Protein AF-A0A956JPZ8-F1 (afdb_monomer)

Foldseek 3Di:
DDDDDDDDDDDDPDPPQDAADDPPDQDDAEEEEEDFELQSVLQVVLCLSVVGHYAYEYALADFHWLLLQTQNVCSPVQWHDFPRAIEGEDADPVVCSVCRRVSHHYYYNYDVVVVPVRHHHQEYEYPVQCLPPDLPAAQPPHVFYEYEAFNDFAPGRGQWYAAQDPDPRQLPTDRGTGHDDDPVWADDAPNDIPLQFFWAQAWAWKAAPDDQLDWDAFQDFGIHGVNHGTTRNHTAGWLTATDTGDTDGGGDGGTGGHRVSDPVSSRHRDPSSNSNSVSVVVVSVVSVVVVVVVVVVVVVVVVD

pLDDT: mean 88.82, std 16.42, range [33.53, 98.75]

Sequence (304 aa):
MTRPSSTAHASRPSDATAPPLAIGSTLPPVVLLRGAGDLGSGVAVALAQAGVPLVIVDLPRPTGLRLTASLSAAALSGEAKVAGVTATRCESEPELLAAMARGHVPLWTADEHALRARVQLRALVDARMRGLTDRRVSRDDAPVVIALGPGHCAGVHCHYVIETNRGPDLGRVIKRGPPERHTGLPGLVAGERARRLVRAPLGGRVRRRAQIGDRVAAGEVVAEVDGAPALAAIDGMVRGLKLDGIVVARGDKIGDIDPRCDRSLLAMPSDKSERIGQAVLNALRAAEAEANALEHESVENTCT

Radius of gyration: 21.63 Å; Cα contacts (8 Å, |Δi|>4): 686; chains: 1; bounding box: 53×79×68 Å

Structure (mmCIF, N/CA/C/O backbone):
data_AF-A0A956JPZ8-F1
#
_entry.id   AF-A0A956JPZ8-F1
#
loop_
_atom_site.group_PDB
_atom_site.id
_atom_site.type_symbol
_atom_site.label_atom_id
_atom_site.label_alt_id
_atom_site.label_comp_id
_atom_site.label_asym_id
_atom_site.label_entity_id
_atom_site.label_seq_id
_atom_site.pdbx_PDB_ins_code
_atom_site.Cartn_x
_atom_site.Cartn_y
_atom_site.Cartn_z
_atom_site.occupancy
_atom_site.B_iso_or_equiv
_atom_site.auth_seq_id
_atom_site.auth_comp_id
_atom_site.auth_asym_id
_atom_site.auth_atom_id
_atom_site.pdbx_PDB_model_num
ATOM 1 N N . MET A 1 1 ? -5.597 -61.319 5.011 1.00 45.50 1 MET A N 1
ATOM 2 C CA . MET A 1 1 ? -4.989 -60.776 3.777 1.00 45.50 1 MET A CA 1
ATOM 3 C C . MET A 1 1 ? -5.380 -59.311 3.659 1.00 45.50 1 MET A C 1
ATOM 5 O O . MET A 1 1 ? -6.439 -58.984 3.143 1.00 45.50 1 MET A O 1
ATOM 9 N N . THR A 1 2 ? -4.579 -58.448 4.271 1.00 37.69 2 THR A N 1
ATOM 10 C CA . THR A 1 2 ? -4.795 -57.005 4.420 1.00 37.69 2 THR A CA 1
ATOM 11 C C . THR A 1 2 ? -4.096 -56.264 3.277 1.00 37.69 2 THR A C 1
ATOM 13 O O . THR A 1 2 ? -2.899 -56.436 3.069 1.00 37.69 2 THR A O 1
ATOM 16 N N . ARG A 1 3 ? -4.839 -55.461 2.505 1.00 39.47 3 ARG A N 1
ATOM 17 C CA . ARG A 1 3 ? -4.270 -54.537 1.507 1.00 39.47 3 ARG A CA 1
ATOM 18 C C . ARG A 1 3 ? -3.809 -53.255 2.213 1.00 39.47 3 ARG A C 1
ATOM 20 O O . ARG A 1 3 ? -4.605 -52.717 2.981 1.00 39.47 3 ARG A O 1
ATOM 27 N N . PRO A 1 4 ? -2.600 -52.726 1.956 1.00 43.22 4 PRO A N 1
ATOM 28 C CA . PRO A 1 4 ? -2.215 -51.428 2.480 1.00 43.22 4 PRO A CA 1
ATOM 29 C C . PRO A 1 4 ? -2.724 -50.307 1.564 1.00 43.22 4 PRO A C 1
ATOM 31 O O . PRO A 1 4 ? -2.617 -50.363 0.338 1.00 43.22 4 PRO A O 1
ATOM 34 N N . SER A 1 5 ? -3.294 -49.286 2.195 1.00 39.78 5 SER A N 1
ATOM 35 C CA . SER A 1 5 ? -3.708 -48.014 1.614 1.00 39.78 5 SER A CA 1
ATOM 36 C C . SER A 1 5 ? -2.488 -47.152 1.283 1.00 39.78 5 SER A C 1
ATOM 38 O O . SER A 1 5 ? -1.756 -46.736 2.179 1.00 39.78 5 SER A O 1
ATOM 40 N N . SER A 1 6 ? -2.287 -46.868 -0.003 1.00 38.47 6 SER A N 1
ATOM 41 C CA . SER A 1 6 ? -1.312 -45.895 -0.498 1.00 38.47 6 SER A CA 1
ATOM 42 C C . SER A 1 6 ? -1.877 -44.481 -0.343 1.00 38.47 6 SER A C 1
ATOM 44 O O . SER A 1 6 ? -2.753 -44.061 -1.098 1.00 38.47 6 SER A O 1
ATOM 46 N N . THR A 1 7 ? -1.403 -43.748 0.662 1.00 39.09 7 THR A N 1
ATOM 47 C CA . THR A 1 7 ? -1.577 -42.296 0.765 1.00 39.09 7 THR A CA 1
ATOM 48 C C . THR A 1 7 ? -0.419 -41.618 0.043 1.00 39.09 7 THR A C 1
ATOM 50 O O . THR A 1 7 ? 0.695 -41.560 0.562 1.00 39.09 7 THR A O 1
ATOM 53 N N . ALA A 1 8 ? -0.684 -41.106 -1.160 1.00 35.59 8 ALA A N 1
ATOM 54 C CA . ALA A 1 8 ? 0.244 -40.262 -1.899 1.00 35.59 8 ALA A CA 1
ATOM 55 C C . ALA A 1 8 ? 0.450 -38.939 -1.143 1.00 35.59 8 ALA A C 1
ATOM 57 O O . ALA A 1 8 ? -0.449 -38.102 -1.052 1.00 35.59 8 ALA A O 1
ATOM 58 N N . HIS A 1 9 ? 1.638 -38.766 -0.569 1.00 33.53 9 HIS A N 1
ATOM 59 C CA . HIS A 1 9 ? 2.097 -37.495 -0.026 1.00 33.53 9 HIS A CA 1
ATOM 60 C C . HIS A 1 9 ? 2.433 -36.580 -1.208 1.00 33.53 9 HIS A C 1
ATOM 62 O O . HIS A 1 9 ? 3.447 -36.764 -1.876 1.00 33.53 9 HIS A O 1
ATOM 68 N N . ALA A 1 10 ? 1.550 -35.625 -1.501 1.00 34.91 10 ALA A N 1
ATOM 69 C CA . ALA A 1 10 ? 1.825 -34.568 -2.462 1.00 34.91 10 ALA A CA 1
ATOM 70 C C . ALA A 1 10 ? 2.947 -33.678 -1.904 1.00 34.91 10 ALA A C 1
ATOM 72 O O . ALA A 1 10 ? 2.755 -32.934 -0.939 1.00 34.91 10 ALA A O 1
ATOM 73 N N . SER A 1 11 ? 4.136 -33.800 -2.486 1.00 35.88 11 SER A N 1
ATOM 74 C CA . SER A 1 11 ? 5.303 -32.975 -2.198 1.00 35.88 11 SER A CA 1
ATOM 75 C C . SER A 1 11 ? 4.975 -31.510 -2.497 1.00 35.88 11 SER A C 1
ATOM 77 O O . SER A 1 11 ? 4.570 -31.166 -3.607 1.00 35.88 11 SER A O 1
ATOM 79 N N . ARG A 1 12 ? 5.136 -30.639 -1.496 1.00 35.00 12 ARG A N 1
ATOM 80 C CA . ARG A 1 12 ? 5.042 -29.183 -1.665 1.00 35.00 12 ARG A CA 1
ATOM 81 C C . ARG A 1 12 ? 6.135 -28.708 -2.636 1.00 35.00 12 ARG A C 1
ATOM 83 O O . ARG A 1 12 ? 7.252 -29.218 -2.541 1.00 35.00 12 ARG A O 1
ATOM 90 N N . PRO A 1 13 ? 5.866 -27.734 -3.523 1.00 34.38 13 PRO A N 1
ATOM 91 C CA . PRO A 1 13 ? 6.929 -27.113 -4.297 1.00 34.38 13 PRO A CA 1
ATOM 92 C C . PRO A 1 13 ? 7.870 -26.380 -3.332 1.00 34.38 13 PRO A C 1
ATOM 94 O O . PRO A 1 13 ? 7.424 -25.663 -2.436 1.00 34.38 13 PRO A O 1
ATOM 97 N N . SER A 1 14 ? 9.165 -26.639 -3.484 1.00 39.66 14 SER A N 1
ATOM 98 C CA . SER A 1 14 ? 10.253 -26.027 -2.725 1.00 39.66 14 SER A CA 1
ATOM 99 C C . SER A 1 14 ? 10.223 -24.504 -2.853 1.00 39.66 14 SER A C 1
ATOM 101 O O . SER A 1 14 ? 10.089 -24.000 -3.969 1.00 39.66 14 SER A O 1
ATOM 103 N N . ASP A 1 15 ? 10.405 -23.803 -1.729 1.00 36.53 15 ASP A N 1
ATOM 104 C CA . ASP A 1 15 ? 10.743 -22.376 -1.654 1.00 36.53 15 ASP A CA 1
ATOM 105 C C . ASP A 1 15 ? 11.971 -22.100 -2.537 1.00 36.53 15 ASP A C 1
ATOM 107 O O . ASP A 1 15 ? 13.117 -22.257 -2.119 1.00 36.53 15 ASP A O 1
ATOM 111 N N . ALA A 1 16 ? 11.741 -21.728 -3.793 1.00 36.06 16 ALA A N 1
ATOM 112 C CA . ALA A 1 16 ? 12.782 -21.239 -4.679 1.00 36.06 16 ALA A CA 1
ATOM 113 C C . ALA A 1 16 ? 12.992 -19.749 -4.381 1.00 36.06 16 ALA A C 1
ATOM 115 O O . ALA A 1 16 ? 12.567 -18.875 -5.133 1.00 36.06 16 ALA A O 1
ATOM 116 N N . THR A 1 17 ? 13.610 -19.450 -3.239 1.00 45.22 17 THR A N 1
ATOM 117 C CA . THR A 1 17 ? 14.169 -18.121 -2.980 1.00 45.22 17 THR A CA 1
ATOM 118 C C . THR A 1 17 ? 15.269 -17.851 -4.000 1.00 45.22 17 THR A C 1
ATOM 120 O O . THR A 1 17 ? 16.200 -18.649 -4.128 1.00 45.22 17 THR A O 1
ATOM 123 N N . ALA A 1 18 ? 15.149 -16.744 -4.736 1.00 45.47 18 ALA A N 1
ATOM 124 C CA . ALA A 1 18 ? 16.168 -16.294 -5.677 1.00 45.47 18 ALA A CA 1
ATOM 125 C C . ALA A 1 18 ? 17.549 -16.208 -4.992 1.00 45.47 18 ALA A C 1
ATOM 127 O O . ALA A 1 18 ? 17.620 -15.839 -3.814 1.00 45.47 18 ALA A O 1
ATOM 128 N N . PRO A 1 19 ? 18.643 -16.555 -5.694 1.00 44.41 19 PRO A N 1
ATOM 129 C CA . PRO A 1 19 ? 19.974 -16.530 -5.107 1.00 44.41 19 PRO A CA 1
ATOM 130 C C . PRO A 1 19 ? 20.361 -15.100 -4.689 1.00 44.41 19 PRO A C 1
ATOM 132 O O . PRO A 1 19 ? 20.018 -14.143 -5.391 1.00 44.41 19 PRO A O 1
ATOM 135 N N . PRO A 1 20 ? 21.076 -14.934 -3.563 1.00 50.22 20 PRO A N 1
ATOM 136 C CA . PRO A 1 20 ? 21.526 -13.627 -3.108 1.00 50.22 20 PRO A CA 1
ATOM 137 C C . PRO A 1 20 ? 22.503 -13.003 -4.113 1.00 50.22 20 PRO A C 1
ATOM 139 O O . PRO A 1 20 ? 23.355 -13.685 -4.684 1.00 50.22 20 PRO A O 1
ATOM 142 N N . LEU A 1 21 ? 22.370 -11.691 -4.324 1.00 51.03 21 LEU A N 1
ATOM 143 C CA . LEU A 1 21 ? 23.255 -10.906 -5.187 1.00 51.03 21 LEU A CA 1
ATOM 144 C C . LEU A 1 21 ? 24.705 -10.956 -4.679 1.00 51.03 21 LEU A C 1
ATOM 146 O O . LEU A 1 21 ? 24.966 -10.726 -3.498 1.00 51.03 21 LEU A O 1
ATOM 150 N N . ALA A 1 22 ? 25.647 -11.252 -5.580 1.00 42.66 22 ALA A N 1
ATOM 151 C CA . ALA A 1 22 ? 27.074 -11.284 -5.274 1.00 42.66 22 ALA A CA 1
ATOM 152 C C . ALA A 1 22 ? 27.620 -9.867 -5.012 1.00 42.66 22 ALA A C 1
ATOM 154 O O . ALA A 1 22 ? 27.263 -8.902 -5.688 1.00 42.66 22 ALA A O 1
ATOM 155 N N . ILE A 1 23 ? 28.513 -9.739 -4.030 1.00 40.53 23 ILE A N 1
ATOM 156 C CA . ILE A 1 23 ? 29.124 -8.462 -3.643 1.00 40.53 23 ILE A CA 1
ATOM 157 C C . ILE A 1 23 ? 30.019 -7.973 -4.797 1.00 40.53 23 ILE A C 1
ATOM 159 O O . ILE A 1 23 ? 30.999 -8.632 -5.133 1.00 40.53 23 ILE A O 1
ATOM 163 N N . GLY A 1 24 ? 29.678 -6.828 -5.400 1.00 46.88 24 GLY A N 1
ATOM 164 C CA . GLY A 1 24 ? 30.440 -6.196 -6.489 1.00 46.88 24 GLY A CA 1
ATOM 165 C C . GLY A 1 24 ? 29.755 -6.165 -7.863 1.00 46.88 24 GLY A C 1
ATOM 166 O O . GLY A 1 24 ? 30.304 -5.565 -8.784 1.00 46.88 24 GLY A O 1
ATOM 167 N N . SER A 1 25 ? 28.566 -6.757 -8.028 1.00 53.00 25 SER A N 1
ATOM 168 C CA . SER A 1 25 ? 27.772 -6.610 -9.258 1.00 53.00 25 SER A CA 1
ATOM 169 C C . SER A 1 25 ? 26.924 -5.337 -9.237 1.00 53.00 25 SER A C 1
ATOM 171 O O . SER A 1 25 ? 26.325 -5.009 -8.210 1.00 53.00 25 SER A O 1
ATOM 173 N N . THR A 1 26 ? 26.801 -4.660 -10.381 1.00 62.81 26 THR A N 1
ATOM 174 C CA . THR A 1 26 ? 25.750 -3.659 -10.600 1.00 62.81 26 THR A CA 1
ATOM 175 C C . THR A 1 26 ? 24.382 -4.285 -10.325 1.00 62.81 26 THR A C 1
ATOM 177 O O . THR A 1 26 ? 24.117 -5.421 -10.723 1.00 62.81 26 THR A O 1
ATOM 180 N N . LEU A 1 27 ? 23.519 -3.569 -9.600 1.00 70.38 27 LEU A N 1
ATOM 181 C CA . LEU A 1 27 ? 22.163 -4.039 -9.321 1.00 70.38 27 LEU A CA 1
ATOM 182 C C . LEU A 1 27 ? 21.438 -4.356 -10.638 1.00 70.38 27 LEU A C 1
ATOM 184 O O . LEU A 1 27 ? 21.508 -3.548 -11.570 1.00 70.38 27 LEU A O 1
ATOM 188 N N . PRO A 1 28 ? 20.721 -5.492 -10.733 1.00 81.88 28 PRO A N 1
ATOM 189 C CA . PRO A 1 28 ? 19.904 -5.768 -11.901 1.00 81.88 28 PRO A CA 1
ATOM 190 C C . PRO A 1 28 ? 18.837 -4.674 -12.031 1.00 81.88 28 PRO A C 1
ATOM 192 O O . PRO A 1 28 ? 18.423 -4.114 -11.011 1.00 81.88 28 PRO A O 1
ATOM 195 N N . PRO A 1 29 ? 18.343 -4.382 -13.246 1.00 91.56 29 PRO A N 1
ATOM 196 C CA . PRO A 1 29 ? 17.255 -3.432 -13.420 1.00 91.56 29 PRO A CA 1
ATOM 197 C C . PRO A 1 29 ? 16.065 -3.774 -12.514 1.00 91.56 29 PRO A C 1
ATOM 199 O O . PRO A 1 29 ? 15.519 -4.879 -12.576 1.00 91.56 29 PRO A O 1
ATOM 202 N N . VAL A 1 30 ? 15.664 -2.825 -11.669 1.00 95.88 30 VAL A N 1
ATOM 203 C CA . VAL A 1 30 ? 14.650 -3.037 -10.628 1.00 95.88 30 VAL A CA 1
ATOM 204 C C . VAL A 1 30 ? 13.299 -2.455 -11.017 1.00 95.88 30 VAL A C 1
ATOM 206 O O . VAL A 1 30 ? 13.195 -1.500 -11.797 1.00 95.88 30 VAL A O 1
ATOM 209 N N . VAL A 1 31 ? 12.242 -3.017 -10.436 1.00 98.25 31 VAL A N 1
ATOM 210 C CA . VAL A 1 31 ? 10.930 -2.376 -10.379 1.00 98.25 31 VAL A CA 1
ATOM 211 C C . VAL A 1 31 ? 10.905 -1.420 -9.189 1.00 98.25 31 VAL A C 1
ATOM 213 O O . VAL A 1 31 ? 11.046 -1.846 -8.043 1.00 98.25 31 VAL A O 1
ATOM 216 N N . LEU A 1 32 ? 10.692 -0.132 -9.451 1.00 98.19 32 LEU A N 1
ATOM 217 C CA . LEU A 1 32 ? 10.453 0.858 -8.405 1.00 98.19 32 LEU A CA 1
ATOM 218 C C . LEU A 1 32 ? 8.966 0.889 -8.056 1.00 98.19 32 LEU A C 1
ATOM 220 O O . LEU A 1 32 ? 8.141 1.305 -8.869 1.00 98.19 32 LEU A O 1
ATOM 224 N N . LEU A 1 33 ? 8.613 0.480 -6.842 1.00 98.62 33 LEU A N 1
ATOM 225 C CA . LEU A 1 33 ? 7.242 0.522 -6.344 1.00 98.62 33 LEU A CA 1
ATOM 226 C C . LEU A 1 33 ? 7.054 1.726 -5.416 1.00 98.62 33 LEU A C 1
ATOM 228 O O . LEU A 1 33 ? 7.604 1.764 -4.321 1.00 98.62 33 LEU A O 1
ATOM 232 N N . ARG A 1 34 ? 6.227 2.695 -5.809 1.00 97.88 34 ARG A N 1
ATOM 233 C CA . ARG A 1 34 ? 5.845 3.815 -4.940 1.00 97.88 34 ARG A CA 1
ATOM 234 C C . ARG A 1 34 ? 4.640 3.441 -4.076 1.00 97.88 34 ARG A C 1
ATOM 236 O O . ARG A 1 34 ? 3.556 3.181 -4.596 1.00 97.88 34 ARG A O 1
ATOM 243 N N . GLY A 1 35 ? 4.809 3.532 -2.761 1.00 96.88 35 GLY A N 1
ATOM 244 C CA . GLY A 1 35 ? 3.796 3.268 -1.743 1.00 96.88 35 GLY A CA 1
ATOM 245 C C . GLY A 1 35 ? 3.730 1.794 -1.347 1.00 96.88 35 GLY A C 1
ATOM 246 O O . GLY A 1 35 ? 3.422 0.934 -2.167 1.00 96.88 35 GLY A O 1
ATOM 247 N N . ALA A 1 36 ? 3.934 1.512 -0.060 1.00 96.62 36 ALA A N 1
ATOM 248 C CA . ALA A 1 36 ? 3.951 0.162 0.504 1.00 96.62 36 ALA A CA 1
ATOM 249 C C . ALA A 1 36 ? 2.674 -0.167 1.298 1.00 96.62 36 ALA A C 1
ATOM 251 O O . ALA A 1 36 ? 2.654 -1.120 2.079 1.00 96.62 36 ALA A O 1
ATOM 252 N N . GLY A 1 37 ? 1.600 0.615 1.114 1.00 95.50 37 GLY A N 1
ATOM 253 C CA . GLY A 1 37 ? 0.302 0.419 1.772 1.00 95.50 37 GLY A CA 1
ATOM 254 C C . GLY A 1 37 ? -0.359 -0.920 1.408 1.00 95.50 37 GLY A C 1
ATOM 255 O O . GLY A 1 37 ? 0.257 -1.776 0.788 1.00 95.50 37 GLY A O 1
ATOM 256 N N . ASP A 1 38 ? -1.641 -1.110 1.732 1.00 94.00 38 ASP A N 1
ATOM 257 C CA . ASP A 1 38 ? -2.344 -2.396 1.510 1.00 94.00 38 ASP A CA 1
ATOM 258 C C . ASP A 1 38 ? -2.232 -2.908 0.054 1.00 94.00 38 ASP A C 1
ATOM 260 O O . ASP A 1 38 ? -1.870 -4.058 -0.184 1.00 94.00 38 ASP A O 1
ATOM 264 N N . LEU A 1 39 ? -2.466 -2.038 -0.940 1.00 96.38 39 LEU A N 1
ATOM 265 C CA . LEU A 1 39 ? -2.359 -2.419 -2.356 1.00 96.38 39 LEU A CA 1
ATOM 266 C C . LEU A 1 39 ? -0.911 -2.579 -2.817 1.00 96.38 39 LEU A C 1
ATOM 268 O O . LEU A 1 39 ? -0.598 -3.552 -3.496 1.00 96.38 39 LEU A O 1
ATOM 272 N N . GLY A 1 40 ? -0.030 -1.656 -2.422 1.00 97.69 40 GLY A N 1
ATOM 273 C CA . GLY A 1 40 ? 1.394 -1.735 -2.743 1.00 97.69 40 GLY A CA 1
ATOM 274 C C . GLY A 1 40 ? 2.039 -3.001 -2.185 1.00 97.69 40 GLY A C 1
ATOM 275 O O . GLY A 1 40 ? 2.782 -3.671 -2.884 1.00 97.69 40 GLY A O 1
ATOM 276 N N . SER A 1 41 ? 1.670 -3.412 -0.974 1.00 97.94 41 SER A N 1
ATOM 277 C CA . SER A 1 41 ? 2.125 -4.678 -0.393 1.00 97.94 41 SER A CA 1
ATOM 278 C C . SER A 1 41 ? 1.653 -5.884 -1.195 1.00 97.94 41 SER A C 1
ATOM 280 O O . SER A 1 41 ? 2.438 -6.796 -1.411 1.00 97.94 41 SER A O 1
ATOM 282 N N . GLY A 1 42 ? 0.414 -5.877 -1.699 1.00 97.69 42 GLY A N 1
ATOM 283 C CA . GLY A 1 42 ? -0.056 -6.917 -2.621 1.00 97.69 42 GLY A CA 1
ATOM 284 C C . GLY A 1 42 ? 0.788 -7.002 -3.897 1.00 97.69 42 GLY A C 1
ATOM 285 O O . GLY A 1 42 ? 1.145 -8.097 -4.326 1.00 97.69 42 GLY A O 1
ATOM 286 N N . VAL A 1 43 ? 1.175 -5.852 -4.460 1.00 98.62 43 VAL A N 1
ATOM 287 C CA . VAL A 1 43 ? 2.105 -5.783 -5.600 1.00 98.62 43 VAL A CA 1
ATOM 288 C C . VAL A 1 43 ? 3.482 -6.322 -5.228 1.00 98.62 43 VAL A C 1
ATOM 290 O O . VAL A 1 43 ? 3.984 -7.210 -5.906 1.00 98.62 43 VAL A O 1
ATOM 293 N N . ALA A 1 44 ? 4.078 -5.830 -4.142 1.00 98.44 44 ALA A N 1
ATOM 294 C CA . ALA A 1 44 ? 5.391 -6.266 -3.684 1.00 98.44 44 ALA A CA 1
ATOM 295 C C . ALA A 1 44 ? 5.443 -7.779 -3.445 1.00 98.44 44 ALA A C 1
ATOM 297 O O . ALA A 1 44 ? 6.404 -8.421 -3.855 1.00 98.44 44 ALA A O 1
ATOM 298 N N . VAL A 1 45 ? 4.394 -8.351 -2.842 1.00 98.12 45 VAL A N 1
ATOM 299 C CA . VAL A 1 45 ? 4.279 -9.796 -2.615 1.00 98.12 45 VAL A CA 1
ATOM 300 C C . VAL A 1 45 ? 4.289 -10.561 -3.936 1.00 98.12 45 VAL A C 1
ATOM 302 O O . VAL A 1 45 ? 5.110 -11.460 -4.101 1.00 98.12 45 VAL A O 1
ATOM 305 N N . ALA A 1 46 ? 3.436 -10.180 -4.891 1.00 98.31 46 ALA A N 1
ATOM 306 C CA . ALA A 1 46 ? 3.360 -10.852 -6.187 1.00 98.31 46 ALA A CA 1
ATOM 307 C C . ALA A 1 46 ? 4.684 -10.770 -6.970 1.00 98.31 46 ALA A C 1
ATOM 309 O O . ALA A 1 46 ? 5.113 -11.754 -7.568 1.00 98.31 46 ALA A O 1
ATOM 310 N N . LEU A 1 47 ? 5.350 -9.610 -6.948 1.00 98.31 47 LEU A N 1
ATOM 311 C CA . LEU A 1 47 ? 6.632 -9.412 -7.628 1.00 98.31 47 LEU A CA 1
ATOM 312 C C . LEU A 1 47 ? 7.768 -10.198 -6.962 1.00 98.31 47 LEU A C 1
ATOM 314 O O . LEU A 1 47 ? 8.505 -10.897 -7.654 1.00 98.31 47 LEU A O 1
ATOM 318 N N . ALA A 1 48 ? 7.879 -10.138 -5.632 1.00 97.62 48 ALA A N 1
ATOM 319 C CA . ALA A 1 48 ? 8.912 -10.853 -4.887 1.00 97.62 48 ALA A CA 1
ATOM 320 C C . ALA A 1 48 ? 8.780 -12.375 -5.043 1.00 97.62 48 ALA A C 1
ATOM 322 O O . ALA A 1 48 ? 9.771 -13.054 -5.295 1.00 97.62 48 ALA A O 1
ATOM 323 N N . GLN A 1 49 ? 7.557 -12.914 -4.966 1.00 96.44 49 GLN A N 1
ATOM 324 C CA . GLN A 1 49 ? 7.295 -14.344 -5.180 1.00 96.44 49 GLN A CA 1
ATOM 325 C C . GLN A 1 49 ? 7.605 -14.794 -6.614 1.00 96.44 49 GLN A C 1
ATOM 327 O O . GLN A 1 49 ? 7.960 -15.947 -6.835 1.00 96.44 49 GLN A O 1
ATOM 332 N N . ALA A 1 50 ? 7.500 -13.888 -7.587 1.00 96.88 50 ALA A N 1
ATOM 333 C CA . ALA A 1 50 ? 7.903 -14.137 -8.966 1.00 96.88 50 ALA A CA 1
ATOM 334 C C . ALA A 1 50 ? 9.409 -13.918 -9.217 1.00 96.88 50 ALA A C 1
ATOM 336 O O . ALA A 1 50 ? 9.840 -14.005 -10.365 1.00 96.88 50 ALA A O 1
ATOM 337 N N . GLY A 1 51 ? 10.199 -13.612 -8.180 1.00 95.50 51 GLY A N 1
ATOM 338 C CA . GLY A 1 51 ? 11.638 -13.363 -8.294 1.00 95.50 51 GLY A CA 1
ATOM 339 C C . GLY A 1 51 ? 11.993 -12.057 -9.009 1.00 95.50 51 GLY A C 1
ATOM 340 O O . GLY A 1 51 ? 13.115 -11.911 -9.487 1.00 95.50 51 GLY A O 1
ATOM 341 N N . VAL A 1 52 ? 11.056 -11.108 -9.115 1.00 95.94 52 VAL A N 1
ATOM 342 C CA . VAL A 1 52 ? 11.292 -9.819 -9.775 1.00 95.94 52 VAL A CA 1
ATOM 343 C C . VAL A 1 52 ? 12.058 -8.895 -8.820 1.00 95.94 52 VAL A C 1
ATOM 345 O O . VAL A 1 52 ? 11.530 -8.581 -7.750 1.00 95.94 52 VAL A O 1
ATOM 348 N N . PRO A 1 53 ? 13.262 -8.405 -9.184 1.00 95.12 53 PRO A N 1
ATOM 349 C CA . PRO A 1 53 ? 13.992 -7.447 -8.360 1.00 95.12 53 PRO A CA 1
ATOM 350 C C . PRO A 1 53 ? 13.179 -6.165 -8.180 1.00 95.12 53 PRO A C 1
ATOM 352 O O . PRO A 1 53 ? 12.807 -5.518 -9.163 1.00 95.12 53 PRO A O 1
ATOM 355 N N . LEU A 1 54 ? 12.899 -5.786 -6.933 1.00 96.38 54 LEU A N 1
ATOM 356 C CA . LEU A 1 54 ? 12.133 -4.581 -6.635 1.00 96.38 54 LEU A CA 1
ATOM 357 C C . LEU A 1 54 ? 12.716 -3.781 -5.473 1.00 96.38 54 LEU A C 1
ATOM 359 O O . LEU A 1 54 ? 13.319 -4.336 -4.557 1.00 96.38 54 LEU A O 1
ATOM 363 N N . VAL A 1 55 ? 12.465 -2.475 -5.510 1.00 97.94 55 VAL A N 1
ATOM 364 C CA . VAL A 1 55 ? 12.712 -1.536 -4.414 1.00 97.94 55 VAL A CA 1
ATOM 365 C C . VAL A 1 55 ? 11.427 -0.758 -4.174 1.00 97.94 55 VAL A C 1
ATOM 367 O O . VAL A 1 55 ? 10.803 -0.263 -5.116 1.00 97.94 55 VAL A O 1
ATOM 370 N N . ILE A 1 56 ? 11.013 -0.656 -2.916 1.00 98.50 56 ILE A N 1
ATOM 371 C CA . ILE A 1 56 ? 9.832 0.107 -2.521 1.00 98.50 56 ILE A CA 1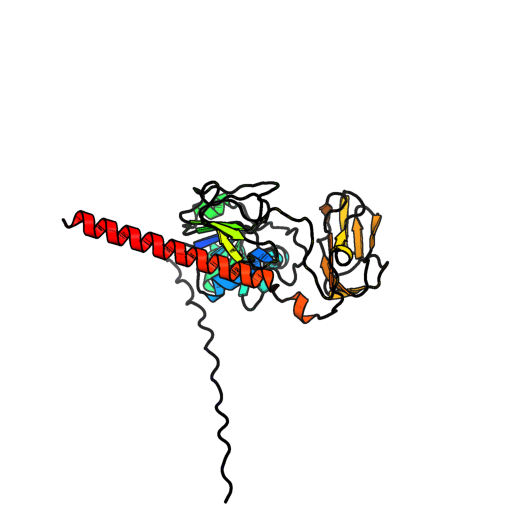
ATOM 372 C C . ILE A 1 56 ? 10.272 1.488 -2.051 1.00 98.50 56 ILE A C 1
ATOM 374 O O . ILE A 1 56 ? 11.239 1.597 -1.312 1.00 98.50 56 ILE A O 1
ATOM 378 N N . VAL A 1 57 ? 9.540 2.531 -2.423 1.00 97.88 57 VAL A N 1
ATOM 379 C CA . VAL A 1 57 ? 9.668 3.874 -1.847 1.00 97.88 57 VAL A CA 1
ATOM 380 C C . VAL A 1 57 ? 8.402 4.191 -1.076 1.00 97.88 57 VAL A C 1
ATOM 382 O O . VAL A 1 57 ? 7.300 4.099 -1.625 1.00 97.88 57 VAL A O 1
ATOM 385 N N . ASP A 1 58 ? 8.535 4.586 0.185 1.00 97.19 58 ASP A N 1
ATOM 386 C CA . ASP A 1 58 ? 7.399 5.004 1.004 1.00 97.19 58 ASP A CA 1
ATOM 387 C C . ASP A 1 58 ? 7.778 6.121 1.983 1.00 97.19 58 ASP A C 1
ATOM 389 O O . ASP A 1 58 ? 8.937 6.499 2.126 1.00 97.19 58 ASP A O 1
ATOM 393 N N . LEU A 1 59 ? 6.775 6.676 2.657 1.00 95.06 59 LEU A N 1
ATOM 394 C CA . LEU A 1 59 ? 6.967 7.693 3.679 1.00 95.06 59 LEU A CA 1
ATOM 395 C C . LEU A 1 59 ? 7.671 7.097 4.911 1.00 95.06 59 LEU A C 1
ATOM 397 O O . LEU A 1 59 ? 7.273 6.021 5.365 1.00 95.06 59 LEU A O 1
ATOM 401 N N . PRO A 1 60 ? 8.592 7.840 5.558 1.00 94.69 60 PRO A N 1
ATOM 402 C CA . PRO A 1 60 ? 9.186 7.421 6.832 1.00 94.69 60 PRO A CA 1
ATOM 403 C C . PRO A 1 60 ? 8.126 7.247 7.929 1.00 94.69 60 PRO A C 1
ATOM 405 O O . PRO A 1 60 ? 8.265 6.426 8.831 1.00 94.69 60 PRO A O 1
ATOM 408 N N . ARG A 1 61 ? 7.017 7.995 7.826 1.00 94.94 61 ARG A N 1
ATOM 409 C CA . ARG A 1 61 ? 5.822 7.821 8.654 1.00 94.94 61 ARG A CA 1
ATOM 410 C C . ARG A 1 61 ? 4.607 7.507 7.770 1.00 94.94 61 ARG A C 1
ATOM 412 O O . ARG A 1 61 ? 3.977 8.432 7.251 1.00 94.94 61 ARG A O 1
ATOM 419 N N . PRO A 1 62 ? 4.255 6.223 7.602 1.00 93.69 62 PRO A N 1
ATOM 420 C CA . PRO A 1 62 ? 3.127 5.803 6.781 1.00 93.69 62 PRO A CA 1
ATOM 421 C C . PRO A 1 62 ? 1.790 6.377 7.254 1.00 93.69 62 PRO A C 1
ATOM 423 O O . PRO A 1 62 ? 1.542 6.549 8.445 1.00 93.69 62 PRO A O 1
ATOM 426 N N . THR A 1 63 ? 0.874 6.605 6.314 1.00 92.75 63 THR A N 1
ATOM 427 C CA . THR A 1 63 ? -0.461 7.175 6.595 1.00 92.75 63 THR A CA 1
ATOM 428 C C . THR A 1 63 ? -1.605 6.166 6.432 1.00 92.75 63 THR A C 1
ATOM 430 O O . THR A 1 63 ? -2.779 6.513 6.640 1.00 92.75 63 THR A O 1
ATOM 433 N N . GLY A 1 64 ? -1.263 4.932 6.041 1.00 90.75 64 GLY A N 1
ATOM 434 C CA . GLY A 1 64 ? -2.184 3.823 5.814 1.00 90.75 64 GLY A CA 1
ATOM 435 C C . GLY A 1 64 ? -2.823 3.292 7.099 1.00 90.75 64 GLY A C 1
ATOM 436 O O . GLY A 1 64 ? -2.343 3.521 8.205 1.00 90.75 64 GLY A O 1
ATOM 437 N N . LEU A 1 65 ? -3.937 2.576 6.939 1.00 92.00 65 LEU A N 1
ATOM 438 C CA . LEU A 1 65 ? -4.733 2.063 8.060 1.00 92.00 65 LEU A CA 1
ATOM 439 C C . LEU A 1 65 ? -4.306 0.667 8.507 1.00 92.00 65 LEU A C 1
ATOM 441 O O . LEU A 1 65 ? -4.189 0.406 9.699 1.00 92.00 65 LEU A O 1
ATOM 445 N N . ARG A 1 66 ? -4.114 -0.244 7.548 1.00 93.50 66 ARG A N 1
ATOM 446 C CA . ARG A 1 66 ? -3.855 -1.669 7.794 1.00 93.50 66 ARG A CA 1
ATOM 447 C C . ARG A 1 66 ? -2.356 -1.954 7.852 1.00 93.50 66 ARG A C 1
ATOM 449 O O . ARG A 1 66 ? -1.847 -2.720 7.044 1.00 93.50 66 ARG A O 1
ATOM 456 N N . LEU A 1 67 ? -1.648 -1.315 8.783 1.00 92.56 67 LEU A N 1
ATOM 457 C CA . LEU A 1 67 ? -0.190 -1.468 8.896 1.00 92.56 67 LEU A CA 1
ATOM 458 C C . LEU A 1 67 ? 0.236 -2.910 9.198 1.00 92.56 67 LEU A C 1
ATOM 460 O O . LEU A 1 67 ? 1.272 -3.344 8.725 1.00 9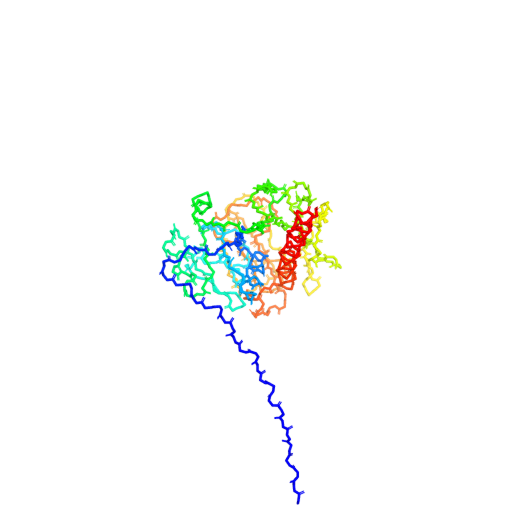2.56 67 LEU A O 1
ATOM 464 N N . THR A 1 68 ? -0.593 -3.685 9.895 1.00 92.88 68 THR A N 1
ATOM 465 C CA . THR A 1 68 ? -0.324 -5.106 10.173 1.00 92.88 68 THR A CA 1
ATOM 466 C C . THR A 1 68 ? -0.339 -5.994 8.925 1.00 92.88 68 THR A C 1
ATOM 468 O O . THR A 1 68 ? 0.236 -7.072 8.953 1.00 92.88 68 THR A O 1
ATOM 471 N N . ALA A 1 69 ? -0.974 -5.549 7.835 1.00 93.62 69 ALA A N 1
ATOM 472 C CA . ALA A 1 69 ? -1.009 -6.236 6.540 1.00 93.62 69 ALA A CA 1
ATOM 473 C C . ALA A 1 69 ? -0.228 -5.464 5.461 1.00 93.62 69 ALA A C 1
ATOM 475 O O . ALA A 1 69 ? -0.529 -5.585 4.274 1.00 93.62 69 ALA A O 1
ATOM 476 N N . SER A 1 70 ? 0.712 -4.603 5.860 1.00 96.38 70 SER A N 1
ATOM 477 C CA . SER A 1 70 ? 1.398 -3.694 4.948 1.00 96.38 70 SER A CA 1
ATOM 478 C C . SER A 1 70 ? 2.888 -3.613 5.254 1.00 96.38 70 SER A C 1
ATOM 480 O O . SER A 1 70 ? 3.300 -3.388 6.390 1.00 96.38 70 SER A O 1
ATOM 482 N N . LEU A 1 71 ? 3.702 -3.735 4.208 1.00 97.88 71 LEU A N 1
ATOM 483 C CA . LEU A 1 71 ? 5.151 -3.581 4.270 1.00 97.88 71 LEU A CA 1
ATOM 484 C C . LEU A 1 71 ? 5.561 -2.158 4.673 1.00 97.88 71 LEU A C 1
ATOM 486 O O . LEU A 1 71 ? 6.650 -1.993 5.213 1.00 97.88 71 LEU A O 1
ATOM 490 N N . SER A 1 72 ? 4.677 -1.154 4.538 1.00 97.25 72 SER A N 1
ATOM 491 C CA . SER A 1 72 ? 4.895 0.192 5.093 1.00 97.25 72 SER A CA 1
ATOM 492 C C . SER A 1 72 ? 5.252 0.165 6.577 1.00 97.25 72 SER A C 1
ATOM 494 O O . SER A 1 72 ? 5.933 1.071 7.044 1.00 97.25 72 SER A O 1
ATOM 496 N N . ALA A 1 73 ? 4.811 -0.844 7.340 1.00 97.12 73 ALA A N 1
ATOM 497 C CA . ALA A 1 73 ? 5.160 -0.958 8.753 1.00 97.12 73 ALA A CA 1
ATOM 498 C C . ALA A 1 73 ? 6.680 -0.987 8.995 1.00 97.12 73 ALA A C 1
ATOM 500 O O . ALA A 1 73 ? 7.119 -0.460 10.017 1.00 97.12 73 ALA A O 1
ATOM 501 N N . ALA A 1 74 ? 7.481 -1.477 8.037 1.00 97.94 74 ALA A N 1
ATOM 502 C CA . ALA A 1 74 ? 8.940 -1.492 8.142 1.00 97.94 74 ALA A CA 1
ATOM 503 C C . ALA A 1 74 ? 9.523 -0.081 8.303 1.00 97.94 74 ALA A C 1
ATOM 505 O O . ALA A 1 74 ? 10.522 0.089 8.995 1.00 97.94 74 ALA A O 1
ATOM 506 N N . ALA A 1 75 ? 8.863 0.951 7.762 1.00 97.56 75 ALA A N 1
ATOM 507 C CA . ALA A 1 75 ? 9.271 2.340 7.965 1.00 97.56 75 ALA A CA 1
ATOM 508 C C . ALA A 1 75 ? 9.343 2.714 9.460 1.00 97.56 75 ALA A C 1
ATOM 510 O O . ALA A 1 75 ? 10.190 3.506 9.863 1.00 97.56 75 ALA A O 1
ATOM 511 N N . LEU A 1 76 ? 8.507 2.096 10.302 1.00 95.69 76 LEU A N 1
ATOM 512 C CA . LEU A 1 76 ? 8.478 2.326 11.747 1.00 95.69 76 LEU A CA 1
ATOM 513 C C . LEU A 1 76 ? 9.354 1.322 12.504 1.00 95.69 76 LEU A C 1
ATOM 515 O O . LEU A 1 76 ? 10.192 1.725 13.307 1.00 95.69 76 LEU A O 1
ATOM 519 N N . SER A 1 77 ? 9.170 0.025 12.247 1.00 95.88 77 SER A N 1
ATOM 520 C CA . SER A 1 77 ? 9.793 -1.068 13.009 1.00 95.88 77 SER A CA 1
ATOM 521 C C . SER A 1 77 ? 11.166 -1.505 12.494 1.00 95.88 77 SER A C 1
ATOM 523 O O . SER A 1 77 ? 11.781 -2.380 13.093 1.00 95.88 77 SER A O 1
ATOM 525 N N . GLY A 1 78 ? 11.647 -0.943 11.385 1.00 97.81 78 GLY A N 1
ATOM 526 C CA . GLY A 1 78 ? 12.855 -1.392 10.688 1.00 97.81 78 GLY A CA 1
ATOM 527 C C . GLY A 1 78 ? 12.593 -2.564 9.741 1.00 97.81 78 GLY A C 1
ATOM 528 O O . GLY A 1 78 ? 13.121 -2.574 8.635 1.00 97.81 78 GLY A O 1
ATOM 529 N N . GLU A 1 79 ? 11.721 -3.504 10.115 1.00 97.75 79 GLU A N 1
ATOM 530 C CA . GLU A 1 79 ? 11.295 -4.614 9.255 1.00 97.75 79 GLU A CA 1
ATOM 531 C C . GLU A 1 79 ? 9.794 -4.893 9.365 1.00 97.75 79 GLU A C 1
ATOM 533 O O . GLU A 1 79 ? 9.175 -4.659 10.406 1.00 97.75 79 GLU A O 1
ATOM 538 N N . ALA A 1 80 ? 9.204 -5.416 8.292 1.00 97.31 80 ALA A N 1
ATOM 539 C CA . ALA A 1 80 ? 7.832 -5.912 8.274 1.00 97.31 80 ALA A CA 1
ATOM 540 C C . ALA A 1 80 ? 7.711 -7.126 7.357 1.00 97.31 80 ALA A C 1
ATOM 542 O O . ALA A 1 80 ? 8.371 -7.194 6.323 1.00 97.31 80 ALA A O 1
ATOM 543 N N . LYS A 1 81 ? 6.829 -8.064 7.712 1.00 96.69 81 LYS A N 1
ATOM 544 C CA . LYS A 1 81 ? 6.585 -9.281 6.936 1.00 96.69 81 LYS A CA 1
ATOM 545 C C . LYS A 1 81 ? 5.113 -9.404 6.567 1.00 96.69 81 LYS A C 1
ATOM 547 O O . LYS A 1 81 ? 4.252 -9.335 7.439 1.00 96.69 81 LYS A O 1
ATOM 552 N N . VAL A 1 82 ? 4.834 -9.626 5.286 1.00 95.62 82 VAL A N 1
ATOM 553 C CA . VAL A 1 82 ? 3.482 -9.828 4.747 1.00 95.62 82 VAL A CA 1
ATOM 554 C C . VAL A 1 82 ? 3.522 -10.995 3.768 1.00 95.62 82 VAL A C 1
ATOM 556 O O . VAL A 1 82 ? 4.335 -10.999 2.852 1.00 95.62 82 VAL A O 1
ATOM 559 N N . ALA A 1 83 ? 2.654 -11.994 3.965 1.00 93.25 83 ALA A N 1
ATOM 560 C CA . ALA A 1 83 ? 2.535 -13.161 3.078 1.00 93.25 83 ALA A CA 1
ATOM 561 C C . ALA A 1 83 ? 3.887 -13.822 2.715 1.00 93.25 83 ALA A C 1
ATOM 563 O O . ALA A 1 83 ? 4.152 -14.152 1.562 1.00 93.25 83 ALA A O 1
ATOM 564 N N . GLY A 1 84 ? 4.765 -13.984 3.711 1.00 93.62 84 GLY A N 1
ATOM 565 C CA . GLY A 1 84 ? 6.090 -14.591 3.534 1.00 93.62 84 GLY A CA 1
ATOM 566 C C . GLY A 1 84 ? 7.189 -13.623 3.088 1.00 93.62 84 GLY A C 1
ATOM 567 O O . GLY A 1 84 ? 8.354 -13.905 3.345 1.00 93.62 84 GLY A O 1
ATOM 568 N N . VAL A 1 85 ? 6.837 -12.463 2.531 1.00 97.31 85 VAL A N 1
ATOM 569 C CA . VAL A 1 85 ? 7.786 -11.457 2.038 1.00 97.31 85 VAL A CA 1
ATOM 570 C C . VAL A 1 85 ? 8.168 -10.498 3.155 1.00 97.31 85 VAL A C 1
ATOM 572 O O . VAL A 1 85 ? 7.297 -9.890 3.778 1.00 97.31 85 VAL A O 1
ATOM 575 N N . THR A 1 86 ? 9.470 -10.356 3.397 1.00 98.38 86 THR A N 1
ATOM 576 C CA . THR A 1 86 ? 10.021 -9.414 4.377 1.00 98.38 86 THR A CA 1
ATOM 577 C C . THR A 1 86 ? 10.522 -8.163 3.668 1.00 98.38 86 THR A C 1
ATOM 579 O O . THR A 1 86 ? 11.272 -8.269 2.699 1.00 98.38 86 THR A O 1
ATOM 582 N N . ALA A 1 87 ? 10.131 -6.987 4.155 1.00 98.38 87 ALA A N 1
ATOM 583 C CA . ALA A 1 87 ? 10.715 -5.713 3.768 1.00 98.38 87 ALA A CA 1
ATOM 584 C C . ALA A 1 87 ? 11.575 -5.144 4.897 1.00 98.38 87 ALA A C 1
ATOM 586 O O . ALA A 1 87 ? 11.173 -5.201 6.061 1.00 98.38 87 ALA A O 1
ATOM 587 N N . THR A 1 88 ? 12.716 -4.555 4.543 1.00 98.69 88 THR A N 1
ATOM 588 C CA . THR A 1 88 ? 13.623 -3.878 5.481 1.00 98.69 88 THR A CA 1
ATOM 589 C C . THR A 1 88 ? 13.730 -2.404 5.107 1.00 98.69 88 THR A C 1
ATOM 591 O O . THR A 1 88 ? 13.923 -2.082 3.937 1.00 98.69 88 THR A O 1
ATOM 594 N N . ARG A 1 89 ? 13.614 -1.508 6.092 1.00 98.50 89 ARG A N 1
ATOM 595 C CA . ARG A 1 89 ? 13.823 -0.068 5.912 1.00 98.50 89 ARG A CA 1
ATOM 596 C C . ARG A 1 89 ? 15.279 0.216 5.555 1.00 98.50 89 ARG A C 1
ATOM 598 O O . ARG A 1 89 ? 16.179 -0.274 6.231 1.00 98.50 89 ARG A O 1
ATOM 605 N N . CYS A 1 90 ? 15.479 1.042 4.537 1.00 97.00 90 CYS A N 1
ATOM 606 C CA . CYS A 1 90 ? 16.784 1.481 4.071 1.00 97.00 90 CYS A CA 1
ATOM 607 C C . CYS A 1 90 ? 16.786 3.001 3.876 1.00 97.00 90 CYS A C 1
ATOM 609 O O . CYS A 1 90 ? 15.850 3.572 3.311 1.00 97.00 90 CYS A O 1
ATOM 611 N N . GLU A 1 91 ? 17.865 3.641 4.304 1.00 93.19 91 GLU A N 1
ATOM 612 C CA . GLU A 1 91 ? 18.129 5.074 4.127 1.00 93.19 91 GLU A CA 1
ATOM 613 C C . GLU A 1 91 ? 19.439 5.320 3.364 1.00 93.19 91 GLU A C 1
ATOM 615 O O . GLU A 1 91 ? 19.775 6.457 3.033 1.00 93.19 91 GLU A O 1
ATOM 620 N N . SER A 1 92 ? 20.170 4.249 3.043 1.00 91.94 92 SER A N 1
ATOM 621 C CA . SER A 1 92 ? 21.416 4.293 2.286 1.00 91.94 92 SER A CA 1
ATOM 622 C C . SER A 1 92 ? 21.546 3.123 1.306 1.00 91.94 92 SER A C 1
ATOM 624 O O . SER A 1 92 ? 20.917 2.073 1.447 1.00 91.94 92 SER A O 1
ATOM 626 N N . GLU A 1 93 ? 22.371 3.307 0.277 1.00 89.88 93 GLU A N 1
ATOM 627 C CA . GLU A 1 93 ? 22.646 2.275 -0.728 1.00 89.88 93 GLU A CA 1
ATOM 628 C C . GLU A 1 93 ? 23.260 0.994 -0.130 1.00 89.88 93 GLU A C 1
ATOM 630 O O . GLU A 1 93 ? 22.777 -0.088 -0.469 1.00 89.88 93 GLU A O 1
ATOM 635 N N . PRO A 1 94 ? 24.226 1.054 0.812 1.00 92.06 94 PRO A N 1
ATOM 636 C CA . PRO A 1 94 ? 24.721 -0.151 1.478 1.00 92.06 94 PRO A CA 1
ATOM 637 C C . PRO A 1 94 ? 23.627 -0.945 2.204 1.00 92.06 94 PRO A C 1
ATOM 639 O O . PRO A 1 94 ? 23.617 -2.172 2.139 1.00 92.06 94 PRO A O 1
ATOM 642 N N . GLU A 1 95 ? 22.681 -0.269 2.863 1.00 95.06 95 GLU A N 1
ATOM 643 C CA . GLU A 1 95 ? 21.550 -0.932 3.526 1.00 95.06 95 GLU A CA 1
ATOM 644 C C . GLU A 1 95 ? 20.611 -1.606 2.526 1.00 95.06 95 GLU A C 1
ATOM 646 O O . GLU A 1 95 ? 20.155 -2.724 2.770 1.00 95.06 95 GLU A O 1
ATOM 651 N N . LEU A 1 96 ? 20.352 -0.947 1.394 1.00 94.31 96 LEU A N 1
ATOM 652 C CA . LEU A 1 96 ? 19.551 -1.496 0.304 1.00 94.31 96 LEU A CA 1
ATOM 653 C C . LEU A 1 96 ? 20.186 -2.780 -0.238 1.00 94.31 96 LEU A C 1
ATOM 655 O O . LEU A 1 96 ? 19.513 -3.808 -0.320 1.00 94.31 96 LEU A O 1
ATOM 659 N N . LEU A 1 97 ? 21.485 -2.747 -0.549 1.00 92.38 97 LEU A N 1
ATOM 660 C CA . LEU A 1 97 ? 22.227 -3.914 -1.030 1.00 92.38 97 LEU A CA 1
ATOM 661 C C . LEU A 1 97 ? 22.223 -5.047 0.002 1.00 92.38 97 LEU A C 1
ATOM 663 O O . LEU A 1 97 ? 21.977 -6.201 -0.349 1.00 92.38 97 LEU A O 1
ATOM 667 N N . ALA A 1 98 ? 22.428 -4.723 1.281 1.00 94.56 98 ALA A N 1
ATOM 668 C CA . ALA A 1 98 ? 22.387 -5.700 2.363 1.00 94.56 98 ALA A CA 1
ATOM 669 C C . ALA A 1 98 ? 20.998 -6.342 2.519 1.00 94.56 98 ALA A C 1
ATOM 671 O O . ALA A 1 98 ? 20.902 -7.546 2.756 1.00 94.56 98 ALA A O 1
ATOM 672 N N . ALA A 1 99 ? 19.915 -5.573 2.362 1.00 96.19 99 ALA A N 1
ATOM 673 C CA . ALA A 1 99 ? 18.557 -6.109 2.379 1.00 96.19 99 ALA A CA 1
ATOM 674 C C . ALA A 1 99 ? 18.328 -7.084 1.212 1.00 96.19 99 ALA A C 1
ATOM 676 O O . ALA A 1 99 ? 17.885 -8.211 1.446 1.00 96.19 99 ALA A O 1
ATOM 677 N N . MET A 1 100 ? 18.712 -6.708 -0.012 1.00 94.00 100 MET A N 1
ATOM 678 C CA . MET A 1 100 ? 18.580 -7.584 -1.185 1.00 94.00 100 MET A CA 1
ATOM 679 C C . MET A 1 100 ? 19.424 -8.856 -1.058 1.00 94.00 100 MET A C 1
ATOM 681 O O . MET A 1 100 ? 18.948 -9.939 -1.389 1.00 94.00 100 MET A O 1
ATOM 685 N N . ALA A 1 101 ? 20.643 -8.760 -0.519 1.00 92.62 101 ALA A N 1
ATOM 686 C CA . ALA A 1 101 ? 21.505 -9.916 -0.270 1.00 92.62 101 ALA A CA 1
ATOM 687 C C . ALA A 1 101 ? 20.915 -10.900 0.759 1.00 92.62 101 ALA A C 1
ATOM 689 O O . ALA A 1 101 ? 21.231 -12.084 0.727 1.00 92.62 101 ALA A O 1
ATOM 690 N N . ARG A 1 102 ? 20.024 -10.446 1.650 1.00 94.94 102 ARG A N 1
ATOM 691 C CA . ARG A 1 102 ? 19.253 -11.318 2.558 1.00 94.94 102 ARG A CA 1
ATOM 692 C C . ARG A 1 102 ? 17.963 -11.864 1.935 1.00 94.94 102 ARG A C 1
ATOM 694 O O . ARG A 1 102 ? 17.211 -12.555 2.615 1.00 94.94 102 ARG A O 1
ATOM 701 N N . GLY A 1 103 ? 17.666 -11.525 0.681 1.00 94.50 103 GLY A N 1
ATOM 702 C CA . GLY A 1 103 ? 16.385 -11.832 0.041 1.00 94.50 103 GLY A CA 1
ATOM 703 C C . GLY A 1 103 ? 15.217 -10.989 0.568 1.00 94.50 103 GLY A C 1
ATOM 704 O O . GLY A 1 103 ? 14.059 -11.341 0.352 1.00 94.50 103 GLY 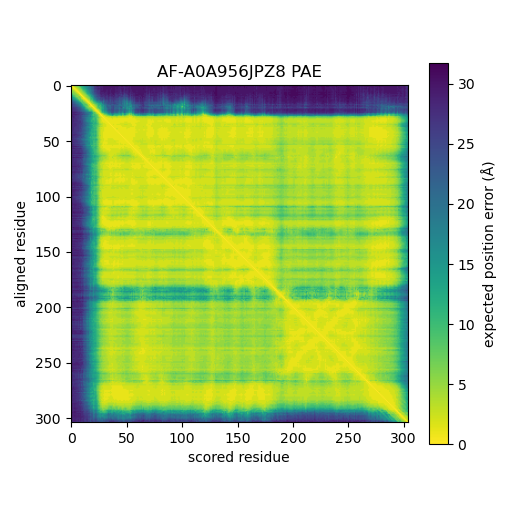A O 1
ATOM 705 N N . HIS A 1 104 ? 15.493 -9.892 1.279 1.00 97.69 104 HIS A N 1
ATOM 706 C CA . HIS A 1 104 ? 14.470 -8.953 1.732 1.00 97.69 104 HIS A CA 1
ATOM 707 C C . HIS A 1 104 ? 14.200 -7.903 0.649 1.00 97.69 104 HIS A C 1
ATOM 709 O O . HIS A 1 104 ? 15.090 -7.524 -0.113 1.00 97.69 104 HIS A O 1
ATOM 715 N N . VAL A 1 105 ? 12.977 -7.378 0.620 1.00 98.12 105 VAL A N 1
ATOM 716 C CA . VAL A 1 105 ? 12.608 -6.247 -0.233 1.00 98.12 105 VAL A CA 1
ATOM 717 C C . VAL A 1 105 ? 13.058 -4.938 0.431 1.00 98.12 105 VAL A C 1
ATOM 719 O O . VAL A 1 105 ? 12.591 -4.626 1.529 1.00 98.12 105 VAL A O 1
ATOM 722 N N . PRO A 1 106 ? 13.923 -4.126 -0.195 1.00 98.12 106 PRO A N 1
ATOM 723 C CA . PRO A 1 106 ? 14.294 -2.834 0.368 1.00 98.12 106 PRO A CA 1
ATOM 724 C C . PRO A 1 106 ? 13.104 -1.872 0.366 1.00 98.12 106 PRO A C 1
ATOM 726 O O . PRO A 1 106 ? 12.433 -1.701 -0.655 1.00 98.12 106 PRO A O 1
ATOM 729 N N . LEU A 1 107 ? 12.865 -1.218 1.501 1.00 98.50 107 LEU A N 1
ATOM 730 C CA . LEU A 1 107 ? 11.913 -0.125 1.653 1.00 98.50 107 LEU A CA 1
ATOM 731 C C . LEU A 1 107 ? 12.688 1.166 1.912 1.00 98.50 107 LEU A C 1
ATOM 733 O O . LEU A 1 107 ? 13.128 1.444 3.023 1.00 98.50 107 LEU A O 1
ATOM 737 N N . TRP A 1 108 ? 12.848 1.953 0.860 1.00 97.88 108 TRP A N 1
ATOM 738 C CA . TRP A 1 108 ? 13.507 3.245 0.867 1.00 97.88 108 TRP A CA 1
ATOM 739 C C . TRP A 1 108 ? 12.594 4.322 1.461 1.00 97.88 108 TRP A C 1
ATOM 741 O O . TRP A 1 1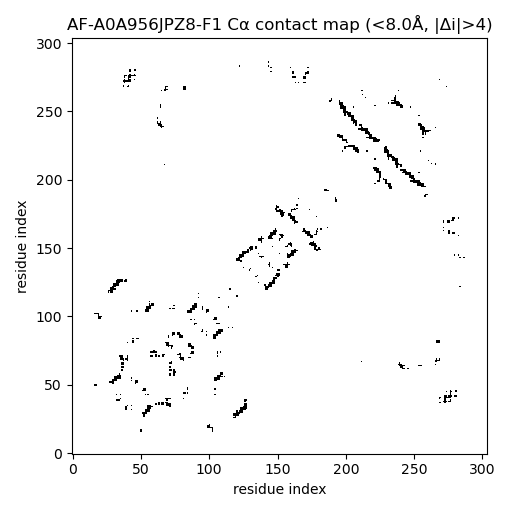08 ? 11.522 4.601 0.918 1.00 97.88 108 TRP A O 1
ATOM 751 N N . THR A 1 109 ? 13.015 4.934 2.570 1.00 96.12 109 THR A N 1
ATOM 752 C CA . THR A 1 109 ? 12.278 6.029 3.239 1.00 96.12 109 THR A CA 1
ATOM 753 C C . THR A 1 109 ? 12.907 7.407 3.052 1.00 96.12 109 THR A C 1
ATOM 755 O O . THR A 1 109 ? 12.366 8.399 3.547 1.00 96.12 109 THR A O 1
ATOM 758 N N . ALA A 1 110 ? 14.040 7.477 2.352 1.00 91.81 110 ALA A N 1
ATOM 759 C CA . ALA A 1 110 ? 14.717 8.721 2.011 1.00 91.81 110 ALA A CA 1
ATOM 760 C C . ALA A 1 110 ? 14.206 9.295 0.674 1.00 91.81 110 ALA A C 1
ATOM 762 O O . ALA A 1 110 ? 13.229 8.818 0.092 1.00 91.81 110 ALA A O 1
ATOM 763 N N . ASP A 1 111 ? 14.860 10.348 0.185 1.00 91.69 111 ASP A N 1
ATOM 764 C CA . ASP A 1 111 ? 14.496 10.994 -1.073 1.00 91.69 111 ASP A CA 1
ATOM 765 C C . ASP A 1 111 ? 14.577 10.021 -2.264 1.00 91.69 111 ASP A C 1
ATOM 767 O O . ASP A 1 111 ? 15.566 9.309 -2.457 1.00 91.69 111 ASP A O 1
ATOM 771 N N . GLU A 1 112 ? 13.523 9.991 -3.077 1.00 93.00 112 GLU A N 1
ATOM 772 C CA . GLU A 1 112 ? 13.434 9.103 -4.233 1.00 93.00 112 GLU A CA 1
ATOM 773 C C . GLU A 1 112 ? 14.418 9.510 -5.335 1.00 93.00 112 GLU A C 1
ATOM 775 O O . GLU A 1 112 ? 14.948 8.644 -6.032 1.00 93.00 112 GLU A O 1
ATOM 780 N N . HIS A 1 113 ? 14.687 10.809 -5.507 1.00 90.88 113 HIS A N 1
ATOM 781 C CA . HIS A 1 113 ? 15.616 11.264 -6.541 1.00 90.88 113 HIS A CA 1
ATOM 782 C C . HIS A 1 113 ? 17.030 10.724 -6.285 1.00 90.88 113 HIS A C 1
ATOM 784 O O . HIS A 1 113 ? 17.672 10.210 -7.202 1.00 90.88 113 HIS A O 1
ATOM 790 N N . ALA A 1 114 ? 17.461 10.717 -5.020 1.00 88.69 114 ALA A N 1
ATOM 791 C CA . ALA A 1 114 ? 18.703 10.075 -4.603 1.00 88.69 114 ALA A CA 1
ATOM 792 C C . ALA A 1 114 ? 18.744 8.567 -4.926 1.00 88.69 114 ALA A C 1
ATOM 794 O O . ALA A 1 114 ? 19.796 8.064 -5.327 1.00 88.69 114 ALA A O 1
ATOM 795 N N . LEU A 1 115 ? 17.629 7.844 -4.785 1.00 91.25 115 LEU A N 1
ATOM 796 C CA . LEU A 1 115 ? 17.553 6.428 -5.156 1.00 91.25 115 LEU A CA 1
ATOM 797 C C . LEU A 1 115 ? 17.650 6.238 -6.675 1.00 91.25 115 LEU A C 1
ATOM 799 O O . LEU A 1 115 ? 18.423 5.405 -7.140 1.00 91.25 115 LEU A O 1
ATOM 803 N N . ARG A 1 116 ? 16.903 7.026 -7.459 1.00 91.00 116 ARG A N 1
ATOM 804 C CA . ARG A 1 116 ? 16.870 6.921 -8.931 1.00 91.00 116 ARG A CA 1
ATOM 805 C C . ARG A 1 116 ? 18.229 7.178 -9.585 1.00 91.00 116 ARG A C 1
ATOM 807 O O . ARG A 1 116 ? 18.473 6.657 -10.664 1.00 91.00 116 ARG A O 1
ATOM 814 N N . ALA A 1 117 ? 19.116 7.930 -8.935 1.00 88.00 117 ALA A N 1
ATOM 815 C CA . ALA A 1 117 ? 20.492 8.122 -9.393 1.00 88.00 117 ALA A CA 1
ATOM 816 C C . ALA A 1 117 ? 21.390 6.876 -9.227 1.00 88.00 117 ALA A C 1
ATOM 818 O O . ALA A 1 117 ? 22.487 6.843 -9.774 1.00 88.00 117 ALA A O 1
ATOM 819 N N . ARG A 1 118 ? 20.951 5.872 -8.456 1.00 86.50 118 ARG A N 1
ATOM 820 C CA . ARG A 1 118 ? 21.750 4.698 -8.056 1.00 86.50 118 ARG A CA 1
ATOM 821 C C . ARG A 1 118 ? 21.246 3.379 -8.622 1.00 86.50 118 ARG A C 1
ATOM 823 O O . ARG A 1 118 ? 21.980 2.398 -8.631 1.00 86.50 118 ARG A O 1
ATOM 830 N N . VAL A 1 119 ? 19.991 3.334 -9.065 1.00 90.31 119 VAL A N 1
ATOM 831 C CA . VAL A 1 119 ? 19.365 2.112 -9.575 1.00 90.31 119 VAL A CA 1
ATOM 832 C C . VAL A 1 119 ? 18.893 2.305 -11.005 1.00 90.31 119 VAL A C 1
ATOM 834 O O . VAL A 1 119 ? 18.300 3.325 -11.352 1.00 90.31 119 VAL A O 1
ATOM 837 N N . GLN A 1 120 ? 19.104 1.289 -11.836 1.00 93.38 120 GLN A N 1
ATOM 838 C CA . GLN A 1 120 ? 18.506 1.246 -13.161 1.00 93.38 120 GLN A CA 1
ATOM 839 C C . GLN A 1 120 ? 17.056 0.772 -13.044 1.00 93.38 120 GLN A C 1
ATOM 841 O O . GLN A 1 120 ? 16.783 -0.294 -12.491 1.00 93.38 120 GLN A O 1
ATOM 846 N N . LEU A 1 121 ? 16.114 1.552 -13.574 1.00 95.50 121 LEU A N 1
ATOM 847 C CA . LEU A 1 121 ? 14.701 1.183 -13.573 1.00 95.50 121 LEU A CA 1
ATOM 848 C C . LEU A 1 121 ? 14.354 0.391 -14.830 1.00 95.50 121 LEU A C 1
ATOM 850 O O . LEU A 1 121 ? 14.536 0.887 -15.939 1.00 95.50 121 LEU A O 1
ATOM 854 N N . ARG A 1 122 ? 13.769 -0.798 -14.656 1.00 96.25 122 ARG A N 1
ATOM 855 C CA . ARG A 1 122 ? 13.019 -1.467 -15.738 1.00 96.25 122 ARG A CA 1
ATOM 856 C C . ARG A 1 122 ? 11.554 -1.052 -15.756 1.00 96.25 122 ARG A C 1
ATOM 858 O O . ARG A 1 122 ? 10.930 -1.023 -16.810 1.00 96.25 122 ARG A O 1
ATOM 865 N N . ALA A 1 123 ? 11.002 -0.729 -14.587 1.00 98.12 123 ALA A N 1
ATOM 866 C CA . ALA A 1 123 ? 9.628 -0.276 -14.465 1.00 98.12 123 ALA A CA 1
ATOM 867 C C . ALA A 1 123 ? 9.409 0.593 -13.223 1.00 98.12 123 ALA A C 1
ATOM 869 O O . ALA A 1 123 ? 10.114 0.458 -12.222 1.00 98.12 123 ALA A O 1
ATOM 870 N N . LEU A 1 124 ? 8.373 1.427 -13.275 1.00 98.50 124 LEU A N 1
ATOM 871 C CA . LEU A 1 124 ? 7.809 2.138 -12.136 1.00 98.50 124 LEU A CA 1
ATOM 872 C C . LEU A 1 124 ? 6.354 1.712 -11.935 1.00 98.50 124 LEU A C 1
ATOM 874 O O . LEU A 1 124 ? 5.554 1.747 -12.869 1.00 98.50 124 LEU A O 1
ATOM 878 N N . VAL A 1 125 ? 5.995 1.362 -10.702 1.00 98.69 125 VAL A N 1
ATOM 879 C CA . VAL A 1 125 ? 4.614 1.091 -10.297 1.00 98.69 125 VAL A CA 1
ATOM 880 C C . VAL A 1 125 ? 4.185 2.127 -9.262 1.00 98.69 125 VAL A C 1
ATOM 882 O O . VAL A 1 125 ? 4.740 2.173 -8.166 1.00 98.69 125 VAL A O 1
ATOM 885 N N . ASP A 1 126 ? 3.187 2.957 -9.576 1.00 98.31 126 ASP A N 1
ATOM 886 C CA . ASP A 1 126 ? 2.598 3.883 -8.603 1.00 98.31 126 ASP A CA 1
ATOM 887 C C . ASP A 1 126 ? 1.387 3.260 -7.905 1.00 98.31 126 ASP A C 1
ATOM 889 O O . ASP A 1 126 ? 0.278 3.225 -8.448 1.00 98.31 126 ASP A O 1
ATOM 893 N N . ALA A 1 127 ? 1.604 2.801 -6.672 1.00 97.56 127 ALA A N 1
ATOM 894 C CA . ALA A 1 127 ? 0.592 2.212 -5.804 1.00 97.56 127 ALA A CA 1
ATOM 895 C C . ALA A 1 127 ? 0.119 3.157 -4.686 1.00 97.56 127 ALA A C 1
ATOM 897 O O . ALA A 1 127 ? -0.622 2.742 -3.790 1.00 97.56 127 ALA A O 1
ATOM 898 N N . ARG A 1 128 ? 0.486 4.447 -4.738 1.00 95.31 128 ARG A N 1
ATOM 899 C CA . ARG A 1 128 ? 0.094 5.440 -3.720 1.00 95.31 128 ARG A CA 1
ATOM 900 C C . ARG A 1 128 ? -1.400 5.773 -3.743 1.00 95.31 128 ARG A C 1
ATOM 902 O O . ARG A 1 128 ? -1.897 6.340 -2.774 1.00 95.31 128 ARG A O 1
ATOM 909 N N . MET A 1 129 ? -2.112 5.451 -4.831 1.00 92.69 129 MET A N 1
ATOM 910 C CA . MET A 1 129 ? -3.536 5.770 -5.036 1.00 92.69 129 MET A CA 1
ATOM 911 C C . MET A 1 129 ? -3.840 7.279 -4.943 1.00 92.69 129 MET A C 1
ATOM 913 O O . MET A 1 129 ? -4.883 7.688 -4.435 1.00 92.69 129 MET A O 1
ATOM 917 N N . ARG A 1 130 ? -2.917 8.126 -5.422 1.00 90.06 130 ARG A N 1
ATOM 918 C CA . ARG A 1 130 ? -3.022 9.599 -5.358 1.00 90.06 130 ARG A CA 1
ATOM 919 C C . ARG A 1 130 ? -3.341 10.253 -6.701 1.00 90.06 130 ARG A C 1
ATOM 921 O O . ARG A 1 130 ? -3.313 11.474 -6.794 1.00 90.06 130 ARG A O 1
ATOM 928 N N . GLY A 1 131 ? -3.708 9.483 -7.725 1.00 83.94 131 GLY A N 1
ATOM 929 C CA . GLY A 1 131 ? -3.989 10.004 -9.069 1.00 83.94 131 GLY A CA 1
ATOM 930 C C . GLY A 1 131 ? -5.067 11.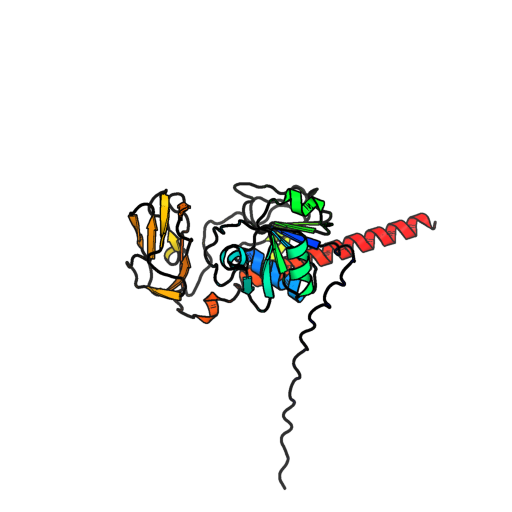094 -9.139 1.00 83.94 131 GLY A C 1
ATOM 931 O O . GLY A 1 131 ? -5.067 11.885 -10.077 1.00 83.94 131 GLY A O 1
ATOM 932 N N . LEU A 1 132 ? -5.976 11.163 -8.159 1.00 85.69 132 LEU A N 1
ATOM 933 C CA . LEU A 1 132 ? -7.019 12.196 -8.081 1.00 85.69 132 LEU A CA 1
ATOM 934 C C . LEU A 1 132 ? -6.596 13.472 -7.339 1.00 85.69 132 LEU A C 1
ATOM 936 O O . LEU A 1 132 ? -7.267 14.487 -7.477 1.00 85.69 132 LEU A O 1
ATOM 940 N N . THR A 1 133 ? -5.534 13.426 -6.533 1.00 87.94 133 THR A N 1
ATOM 941 C CA . THR A 1 133 ? -5.147 14.535 -5.641 1.00 87.94 133 THR A CA 1
ATOM 942 C C . THR A 1 133 ? -3.741 15.059 -5.902 1.00 87.94 133 THR A C 1
ATOM 944 O O . THR A 1 133 ? -3.495 16.245 -5.728 1.00 87.94 133 THR A O 1
ATOM 947 N N . ASP A 1 134 ? -2.815 14.195 -6.314 1.00 89.12 134 ASP A N 1
ATOM 948 C CA . ASP A 1 134 ? -1.407 14.515 -6.541 1.00 89.12 134 ASP A CA 1
ATOM 949 C C . ASP A 1 134 ? -0.803 13.518 -7.545 1.00 89.12 134 ASP A C 1
ATOM 951 O O . ASP A 1 134 ? -0.020 12.628 -7.194 1.00 89.12 134 ASP A O 1
ATOM 955 N N . ARG A 1 135 ? -1.231 13.618 -8.812 1.00 88.12 135 ARG A N 1
ATOM 956 C CA . ARG A 1 135 ? -0.807 12.737 -9.912 1.00 88.12 135 ARG A CA 1
ATOM 957 C C . ARG A 1 135 ? 0.634 13.035 -10.334 1.00 88.12 135 ARG A C 1
ATOM 959 O O . ARG A 1 135 ? 0.880 13.641 -11.370 1.00 88.12 135 ARG A O 1
ATOM 966 N N . ARG A 1 136 ? 1.595 12.593 -9.524 1.00 90.19 136 ARG A N 1
ATOM 967 C CA . ARG A 1 136 ? 3.038 12.652 -9.817 1.00 90.19 136 ARG A CA 1
ATOM 968 C C . ARG A 1 136 ? 3.491 11.381 -10.530 1.00 90.19 136 ARG A C 1
ATOM 970 O O . ARG A 1 136 ? 4.222 10.590 -9.938 1.00 90.19 136 ARG A O 1
ATOM 977 N N . VAL A 1 137 ? 2.978 11.154 -11.738 1.00 94.19 137 VAL A N 1
ATOM 978 C CA . VAL A 1 137 ? 3.344 10.025 -12.612 1.00 94.19 137 VAL A CA 1
ATOM 979 C C . VAL A 1 137 ? 3.432 10.532 -14.042 1.00 94.19 137 VAL A C 1
ATOM 981 O O . VAL A 1 137 ? 2.475 11.145 -14.521 1.00 94.19 137 VAL A O 1
ATOM 984 N N . SER A 1 138 ? 4.548 10.242 -14.705 1.00 95.75 138 SER A N 1
ATOM 985 C CA . SER A 1 138 ? 4.721 10.412 -16.145 1.00 95.75 138 SER A CA 1
ATOM 986 C C . SER A 1 138 ? 5.030 9.075 -16.803 1.00 95.75 138 SER A C 1
ATOM 988 O O . SER A 1 138 ? 5.651 8.204 -16.197 1.00 95.75 138 SER A O 1
ATOM 990 N N . ARG A 1 139 ? 4.649 8.926 -18.074 1.00 96.06 139 ARG A N 1
ATOM 991 C CA . ARG A 1 139 ? 5.013 7.758 -18.879 1.00 96.06 139 ARG A CA 1
ATOM 992 C C . ARG A 1 139 ? 6.529 7.670 -19.079 1.00 96.06 139 ARG A C 1
ATOM 994 O O . ARG A 1 139 ? 7.041 6.571 -19.225 1.00 96.06 139 ARG A O 1
ATOM 1001 N N . ASP A 1 140 ? 7.218 8.803 -18.984 1.00 96.12 140 ASP A N 1
ATOM 1002 C CA . ASP A 1 140 ? 8.667 8.919 -19.170 1.00 96.12 140 ASP A CA 1
ATOM 1003 C C . ASP A 1 140 ? 9.462 8.643 -17.879 1.00 96.12 140 ASP A C 1
ATOM 1005 O O . ASP A 1 140 ? 10.685 8.753 -17.861 1.00 96.12 140 ASP A O 1
ATOM 1009 N N . ASP A 1 141 ? 8.795 8.295 -16.769 1.00 96.31 141 ASP A N 1
ATOM 1010 C CA . ASP A 1 141 ? 9.482 8.011 -15.504 1.00 96.31 141 ASP A CA 1
ATOM 1011 C C . ASP A 1 141 ? 10.331 6.722 -15.549 1.00 96.31 141 ASP A C 1
ATOM 1013 O O . ASP A 1 141 ? 11.284 6.586 -14.777 1.00 96.31 141 ASP A O 1
ATOM 1017 N N . ALA A 1 142 ? 9.982 5.764 -16.409 1.00 96.81 142 ALA A N 1
ATOM 1018 C CA . ALA A 1 142 ? 10.683 4.492 -16.583 1.00 96.81 142 ALA A CA 1
ATOM 1019 C C . ALA A 1 142 ? 10.291 3.849 -17.930 1.00 96.81 142 ALA A C 1
ATOM 1021 O O . ALA A 1 142 ? 9.258 4.225 -18.487 1.00 96.81 142 ALA A O 1
ATOM 1022 N N . PRO A 1 143 ? 11.036 2.836 -18.425 1.00 96.56 143 PRO A N 1
ATOM 1023 C CA . PRO A 1 143 ? 10.675 2.116 -19.652 1.00 96.56 143 PRO A CA 1
ATOM 1024 C C . PRO A 1 143 ? 9.245 1.561 -19.632 1.00 96.56 143 PRO A C 1
ATOM 1026 O O . PRO A 1 143 ? 8.531 1.625 -20.626 1.00 96.56 143 PRO A O 1
ATOM 1029 N N . VAL A 1 144 ? 8.794 1.076 -18.470 1.00 98.12 144 VAL A N 1
ATOM 1030 C CA . VAL A 1 144 ? 7.401 0.688 -18.229 1.00 98.12 144 VAL A CA 1
ATOM 1031 C C . VAL A 1 144 ? 6.875 1.439 -17.012 1.00 98.12 144 VAL A C 1
ATOM 1033 O O . VAL A 1 144 ? 7.515 1.489 -15.967 1.00 98.12 144 VAL A O 1
ATOM 1036 N N . VAL A 1 145 ? 5.676 2.006 -17.118 1.00 98.62 145 VAL A N 1
ATOM 1037 C CA . VAL A 1 145 ? 5.045 2.777 -16.037 1.00 98.62 145 VAL A CA 1
ATOM 1038 C C . VAL A 1 145 ? 3.632 2.264 -15.853 1.00 98.62 145 VAL A C 1
ATOM 1040 O O . VAL A 1 145 ? 2.824 2.322 -16.782 1.00 98.62 145 VAL A O 1
ATOM 1043 N N . ILE A 1 146 ? 3.344 1.768 -14.657 1.00 98.75 146 ILE A N 1
ATOM 1044 C CA . ILE A 1 146 ? 2.056 1.203 -14.271 1.00 98.75 146 ILE A CA 1
ATOM 1045 C C . ILE A 1 146 ? 1.493 2.051 -13.137 1.00 98.75 146 ILE A C 1
ATOM 1047 O O . ILE A 1 146 ? 2.163 2.278 -12.134 1.00 98.75 146 ILE A O 1
ATOM 1051 N N . ALA A 1 147 ? 0.255 2.508 -13.264 1.00 98.38 147 ALA A N 1
ATOM 1052 C CA . ALA A 1 147 ? -0.424 3.229 -12.193 1.00 98.38 147 ALA A CA 1
ATOM 1053 C C . ALA A 1 147 ? -1.636 2.445 -11.684 1.00 98.38 147 ALA A C 1
ATOM 1055 O O . ALA A 1 147 ? -2.329 1.775 -12.452 1.00 98.38 147 ALA A O 1
ATOM 1056 N N . LEU A 1 148 ? -1.910 2.528 -10.383 1.00 98.25 148 LEU A N 1
ATOM 1057 C CA . LEU A 1 148 ? -3.079 1.884 -9.791 1.00 98.25 148 LEU A CA 1
ATOM 1058 C C . LEU A 1 148 ? -4.249 2.864 -9.674 1.00 98.25 148 LEU A C 1
ATOM 1060 O O . LEU A 1 148 ? -4.148 3.905 -9.022 1.00 98.25 148 LEU A O 1
ATOM 1064 N N . GLY A 1 149 ? -5.395 2.475 -10.230 1.00 96.00 149 GLY A N 1
ATOM 1065 C CA . GLY A 1 149 ? -6.677 3.089 -9.917 1.00 96.00 149 GLY A CA 1
ATOM 1066 C C . GLY A 1 149 ? -6.898 4.504 -10.476 1.00 96.00 149 GLY A C 1
ATOM 1067 O O . GLY A 1 149 ? -6.223 4.948 -11.409 1.00 96.00 149 GLY A O 1
ATOM 1068 N N . PRO A 1 150 ? -7.921 5.204 -9.960 1.00 94.31 150 PRO A N 1
ATOM 1069 C CA . PRO A 1 150 ? -8.492 6.386 -10.594 1.00 94.31 150 PRO A CA 1
ATOM 1070 C C . PRO A 1 150 ? -7.549 7.591 -10.627 1.00 94.31 150 PRO A C 1
ATOM 1072 O O . PRO A 1 150 ? -6.676 7.770 -9.779 1.00 94.31 150 PRO A O 1
ATOM 1075 N N . GLY A 1 151 ? -7.785 8.463 -11.610 1.00 94.00 151 GLY A N 1
ATOM 1076 C CA . GLY A 1 151 ? -7.004 9.677 -11.853 1.00 94.00 151 GLY A CA 1
ATOM 1077 C C . GLY A 1 151 ? -5.867 9.498 -12.860 1.00 94.00 151 GLY A C 1
ATOM 1078 O O . GLY A 1 151 ? -5.358 10.493 -13.375 1.00 94.00 151 GLY A O 1
ATOM 1079 N N . HIS A 1 152 ? -5.532 8.256 -13.215 1.00 96.38 152 HIS A N 1
ATOM 1080 C CA . HIS A 1 152 ? -4.584 7.920 -14.276 1.00 96.38 152 HIS A CA 1
ATOM 1081 C C . HIS A 1 152 ? -5.294 7.571 -15.593 1.00 96.38 152 HIS A C 1
ATOM 1083 O O . HIS A 1 152 ? -6.491 7.297 -15.624 1.00 96.38 152 HIS A O 1
ATOM 1089 N N . CYS A 1 153 ? -4.547 7.619 -16.697 1.00 96.94 153 CYS A N 1
ATOM 1090 C CA . CYS A 1 153 ? -5.038 7.299 -18.036 1.00 96.94 153 CYS A CA 1
ATOM 1091 C C . CYS A 1 153 ? -3.900 6.625 -18.807 1.00 96.94 153 CYS A C 1
ATOM 1093 O O . CYS A 1 153 ? -2.838 7.233 -18.989 1.00 96.94 153 CYS A O 1
ATOM 1095 N N . ALA A 1 154 ? -4.103 5.369 -19.201 1.00 97.88 154 ALA A N 1
ATOM 1096 C CA . ALA A 1 154 ? -3.131 4.600 -19.965 1.00 97.88 154 ALA A CA 1
ATOM 1097 C C . ALA A 1 154 ? -2.998 5.172 -21.383 1.00 97.88 154 ALA A C 1
ATOM 1099 O O . ALA A 1 154 ? -3.989 5.584 -21.996 1.00 97.88 154 ALA A O 1
ATOM 1100 N N . GLY A 1 155 ? -1.768 5.233 -21.886 1.00 96.56 155 GLY A N 1
ATOM 1101 C CA . GLY A 1 155 ? -1.419 5.900 -23.140 1.00 96.56 155 GLY A CA 1
ATOM 1102 C C . GLY A 1 155 ? -1.214 7.415 -23.017 1.00 96.56 155 GLY A C 1
ATOM 1103 O O . GLY A 1 155 ? -0.727 8.021 -23.966 1.00 96.56 155 GLY A O 1
ATOM 1104 N N . VAL A 1 156 ? -1.527 8.018 -21.862 1.00 96.69 156 VAL A N 1
ATOM 1105 C CA . VAL A 1 156 ? -1.297 9.449 -21.587 1.00 96.69 156 VAL A CA 1
ATOM 1106 C C . VAL A 1 156 ? -0.310 9.621 -20.437 1.00 96.69 156 VAL A C 1
ATOM 1108 O O . VAL A 1 156 ? 0.786 10.125 -20.630 1.00 96.69 156 VAL A O 1
ATOM 1111 N N . HIS A 1 157 ? -0.683 9.171 -19.239 1.00 97.00 157 HIS A N 1
ATOM 1112 C CA . HIS A 1 157 ? 0.124 9.365 -18.029 1.00 97.00 157 HIS A CA 1
ATOM 1113 C C . HIS A 1 157 ? 1.084 8.205 -17.757 1.00 97.00 157 HIS A C 1
ATOM 1115 O O . HIS A 1 157 ? 2.004 8.342 -16.966 1.00 97.00 157 HIS A O 1
ATOM 1121 N N . CYS A 1 158 ? 0.804 7.034 -18.320 1.00 97.94 158 CYS A N 1
ATOM 1122 C CA . CYS A 1 158 ? 1.485 5.778 -18.024 1.00 97.94 158 CYS A CA 1
ATOM 1123 C C . CYS A 1 158 ? 1.217 4.776 -19.152 1.00 97.94 158 CYS A C 1
ATOM 1125 O O . CYS A 1 158 ? 0.347 5.007 -19.998 1.00 97.94 158 CYS A O 1
ATOM 1127 N N . HIS A 1 159 ? 1.959 3.674 -19.161 1.00 98.38 159 HIS A N 1
ATOM 1128 C CA . HIS A 1 159 ? 1.794 2.594 -20.132 1.00 98.38 159 HIS A CA 1
ATOM 1129 C C . HIS A 1 159 ? 0.563 1.746 -19.803 1.00 98.38 159 HIS A C 1
ATOM 1131 O O . HIS A 1 159 ? -0.237 1.440 -20.684 1.00 98.38 159 HIS A O 1
ATOM 1137 N N . TYR A 1 160 ? 0.365 1.454 -18.517 1.00 98.56 160 TYR A N 1
ATOM 1138 C CA . TYR A 1 160 ? -0.745 0.640 -18.040 1.00 98.56 160 TYR A CA 1
ATOM 1139 C C . TYR A 1 160 ? -1.424 1.279 -16.834 1.00 98.56 160 TYR A C 1
ATOM 1141 O O . TYR A 1 160 ? -0.766 1.837 -15.954 1.00 98.56 160 TYR A O 1
ATOM 1149 N N . VAL A 1 161 ? -2.744 1.130 -16.755 1.00 98.44 161 VAL A N 1
ATOM 1150 C CA . VAL A 1 161 ? -3.498 1.375 -15.524 1.00 98.44 161 VAL A CA 1
ATOM 1151 C C . VAL A 1 161 ? -4.147 0.077 -15.070 1.00 98.44 161 VAL A C 1
ATOM 1153 O O . VAL A 1 161 ? -4.724 -0.644 -15.880 1.00 98.44 161 VAL A O 1
ATOM 1156 N N . ILE A 1 162 ? -4.062 -0.226 -13.778 1.00 98.56 162 ILE A N 1
ATOM 1157 C CA . ILE A 1 162 ? -4.754 -1.376 -13.194 1.00 98.56 162 ILE A CA 1
ATOM 1158 C C . ILE A 1 162 ? -6.078 -0.917 -12.594 1.00 98.56 162 ILE A C 1
ATOM 1160 O O . ILE A 1 162 ? -6.106 0.009 -11.776 1.00 98.56 162 ILE A O 1
ATOM 1164 N N . GLU A 1 163 ? -7.166 -1.583 -12.973 1.00 97.75 163 GLU A N 1
ATOM 1165 C CA . GLU A 1 163 ? -8.473 -1.374 -12.356 1.00 97.75 163 GLU A CA 1
ATOM 1166 C C . GLU A 1 163 ? -8.449 -1.812 -10.884 1.00 97.75 163 GLU A C 1
ATOM 1168 O O . GLU A 1 163 ? -8.024 -2.917 -10.539 1.00 97.75 163 GLU A O 1
ATOM 1173 N N . THR A 1 164 ? -8.931 -0.939 -10.000 1.00 95.94 164 THR A N 1
ATOM 1174 C CA . THR A 1 164 ? -8.929 -1.163 -8.549 1.00 95.94 164 THR A CA 1
ATOM 1175 C C . THR A 1 164 ? -10.322 -1.134 -7.929 1.00 95.94 164 THR A C 1
ATOM 1177 O O . THR A 1 164 ? -10.465 -1.479 -6.750 1.00 95.94 164 THR A O 1
ATOM 1180 N N . ASN A 1 165 ? -11.358 -0.719 -8.652 1.00 92.75 165 ASN A N 1
ATOM 1181 C CA . ASN A 1 165 ? -12.722 -0.799 -8.169 1.00 92.75 165 ASN A CA 1
ATOM 1182 C C . ASN A 1 165 ? -13.122 -2.268 -7.982 1.00 92.75 165 ASN A C 1
ATOM 1184 O O . ASN A 1 165 ? -12.700 -3.156 -8.720 1.00 92.75 165 ASN A O 1
ATOM 1188 N N . ARG A 1 166 ? -13.894 -2.549 -6.928 1.00 89.06 166 ARG A N 1
ATOM 1189 C CA . ARG A 1 166 ? -14.367 -3.915 -6.682 1.00 89.06 166 ARG A CA 1
ATOM 1190 C C . ARG A 1 166 ? -15.521 -4.199 -7.635 1.00 89.06 166 ARG A C 1
ATOM 1192 O O . ARG A 1 166 ? -16.543 -3.527 -7.563 1.00 89.06 166 ARG A O 1
ATOM 1199 N N . GLY A 1 167 ? -15.357 -5.226 -8.455 1.00 88.50 167 GLY A N 1
ATOM 1200 C CA . GLY A 1 167 ? -16.327 -5.631 -9.460 1.00 88.50 167 GLY A CA 1
ATOM 1201 C C . GLY A 1 167 ? -15.746 -6.700 -10.386 1.00 88.50 167 GLY A C 1
ATOM 1202 O O . GLY A 1 167 ? -14.664 -7.229 -10.099 1.00 88.50 167 GLY A O 1
ATOM 1203 N N . PRO A 1 168 ? -16.451 -7.016 -11.484 1.00 90.75 168 PRO A N 1
ATOM 1204 C CA . PRO A 1 168 ? -15.987 -7.967 -12.493 1.00 90.75 168 PRO A CA 1
ATOM 1205 C C . PRO A 1 168 ? -14.594 -7.614 -13.033 1.00 90.75 168 PRO A C 1
ATOM 1207 O O . PRO A 1 168 ? -13.732 -8.485 -13.119 1.00 90.75 168 PRO A O 1
ATOM 1210 N N . ASP A 1 169 ? -14.344 -6.322 -13.258 1.00 94.19 169 ASP A N 1
ATOM 1211 C CA . ASP A 1 169 ? -13.106 -5.809 -13.851 1.00 94.19 169 ASP A CA 1
ATOM 1212 C C . ASP A 1 169 ? -11.956 -5.587 -12.858 1.00 94.19 169 ASP A C 1
ATOM 1214 O O . ASP A 1 169 ? -10.906 -5.077 -13.240 1.00 94.19 169 ASP A O 1
ATOM 1218 N N . LEU A 1 170 ? -12.092 -5.969 -11.583 1.00 96.19 170 LEU A N 1
ATOM 1219 C CA . LEU A 1 170 ? -11.014 -5.792 -10.604 1.00 96.19 170 LEU A CA 1
ATOM 1220 C C . LEU A 1 170 ? -9.710 -6.469 -11.074 1.00 96.19 170 LEU A C 1
ATOM 1222 O O . LEU A 1 170 ? -9.670 -7.684 -11.285 1.00 96.19 170 LEU A O 1
ATOM 1226 N N . GLY A 1 171 ? -8.623 -5.699 -11.166 1.00 97.44 171 GLY A N 1
ATOM 1227 C CA . GLY A 1 171 ? -7.335 -6.179 -11.671 1.00 97.44 171 GLY A CA 1
ATOM 1228 C C . GLY A 1 171 ? -7.236 -6.215 -13.200 1.00 97.44 171 GLY A C 1
ATOM 1229 O O . GLY A 1 171 ? -6.261 -6.737 -13.732 1.00 97.44 171 GLY A O 1
ATOM 1230 N N . ARG A 1 172 ? -8.207 -5.666 -13.937 1.00 97.88 172 ARG A N 1
ATOM 1231 C CA . ARG A 1 172 ? -8.092 -5.504 -15.389 1.00 97.88 172 ARG A CA 1
ATOM 1232 C C . ARG A 1 172 ? -6.894 -4.613 -15.723 1.00 97.88 172 ARG A C 1
ATOM 1234 O O . ARG A 1 172 ? -6.749 -3.522 -15.171 1.00 97.88 172 ARG A O 1
ATOM 1241 N N . VAL A 1 173 ? -6.059 -5.079 -16.652 1.00 98.38 173 VAL A N 1
ATOM 1242 C CA . VAL A 1 173 ? -4.926 -4.326 -17.202 1.00 98.38 173 VAL A CA 1
ATOM 1243 C C . VAL A 1 173 ? -5.430 -3.461 -18.357 1.00 98.38 173 VAL A C 1
ATOM 1245 O O . VAL A 1 173 ? -5.828 -3.970 -19.404 1.00 98.38 173 VAL A O 1
ATOM 1248 N N . ILE A 1 174 ? -5.433 -2.146 -18.166 1.00 98.25 174 ILE A N 1
ATOM 1249 C CA . ILE A 1 174 ? -5.907 -1.171 -19.149 1.00 98.25 174 ILE A CA 1
ATOM 1250 C C . ILE A 1 174 ? -4.697 -0.610 -19.894 1.00 98.25 174 ILE A C 1
ATOM 1252 O O . ILE A 1 174 ? -3.847 0.040 -19.288 1.00 98.25 174 ILE A O 1
ATOM 1256 N N . LYS A 1 175 ? -4.632 -0.845 -21.211 1.00 97.06 175 LYS A N 1
ATOM 1257 C CA . LYS A 1 175 ? -3.552 -0.347 -22.090 1.00 97.06 175 LYS A CA 1
ATOM 1258 C C . LYS A 1 175 ? -3.837 1.033 -22.692 1.00 97.06 175 LYS A C 1
ATOM 1260 O O . LYS A 1 175 ? -2.929 1.745 -23.104 1.00 97.06 175 LYS A O 1
ATOM 1265 N N . ARG A 1 176 ? -5.113 1.421 -22.764 1.00 97.19 176 ARG A N 1
ATOM 1266 C CA . ARG A 1 176 ? -5.551 2.720 -23.286 1.00 97.19 176 ARG A CA 1
ATOM 1267 C C . ARG A 1 176 ? -6.790 3.195 -22.541 1.00 97.19 176 ARG A C 1
ATOM 1269 O O . ARG A 1 176 ? -7.753 2.443 -22.415 1.00 97.19 176 ARG A O 1
ATOM 1276 N N . GLY A 1 177 ? -6.766 4.450 -22.102 1.00 97.50 177 GLY A N 1
ATOM 1277 C CA . GLY A 1 177 ? -7.882 5.083 -21.403 1.00 97.50 177 GLY A CA 1
ATOM 1278 C C . GLY A 1 177 ? -7.799 4.993 -19.873 1.00 97.50 177 GLY A C 1
ATOM 1279 O O . GLY A 1 177 ? -6.832 4.458 -19.322 1.00 97.50 177 GLY A O 1
ATOM 1280 N N . PRO A 1 178 ? -8.780 5.584 -19.171 1.00 96.81 178 PRO A N 1
ATOM 1281 C CA . PRO A 1 178 ? -8.833 5.591 -17.714 1.00 96.81 178 PRO A CA 1
ATOM 1282 C C . PRO A 1 178 ? -9.491 4.318 -17.145 1.00 96.81 178 PRO A C 1
ATOM 1284 O O . PRO A 1 178 ? -10.251 3.653 -17.853 1.00 96.81 178 PRO A O 1
ATOM 1287 N N . PRO A 1 179 ? -9.253 3.999 -15.860 1.00 95.94 179 PRO A N 1
ATOM 1288 C CA . PRO A 1 179 ? -10.052 3.034 -15.111 1.00 95.94 179 PRO A CA 1
ATOM 1289 C C . PRO A 1 179 ? -11.392 3.649 -14.689 1.00 95.94 179 PRO A C 1
ATOM 1291 O O . PRO A 1 179 ? -11.670 4.830 -14.935 1.00 95.94 179 PRO A O 1
ATOM 1294 N N . GLU A 1 180 ? -12.214 2.862 -14.007 1.00 93.94 180 GLU A N 1
ATOM 1295 C CA . GLU A 1 180 ? -13.457 3.327 -13.414 1.00 93.94 180 GLU A CA 1
ATOM 1296 C C . GLU A 1 180 ? -13.237 4.486 -12.429 1.00 93.94 180 GLU A C 1
ATOM 1298 O O . GLU A 1 180 ? -12.212 4.621 -11.747 1.00 93.94 180 GLU A O 1
ATOM 1303 N N . ARG A 1 181 ? -14.245 5.360 -12.344 1.00 90.38 181 ARG A N 1
ATOM 1304 C CA . ARG A 1 181 ? -14.229 6.501 -11.423 1.00 90.38 181 ARG A CA 1
ATOM 1305 C C . ARG A 1 181 ? -14.287 6.014 -9.978 1.00 90.38 181 ARG A C 1
ATOM 1307 O O . ARG A 1 181 ? -14.951 5.033 -9.655 1.00 90.38 181 ARG A O 1
ATOM 1314 N N . HIS A 1 182 ? -13.648 6.762 -9.081 1.00 86.56 182 HIS A N 1
ATOM 1315 C CA . HIS A 1 182 ? -13.739 6.486 -7.653 1.00 86.56 182 HIS A CA 1
ATOM 1316 C C . HIS A 1 182 ? -15.193 6.608 -7.175 1.00 86.56 182 HIS A C 1
ATOM 1318 O O . HIS A 1 182 ? -15.758 7.699 -7.169 1.00 86.56 182 HIS A O 1
ATOM 1324 N N . THR A 1 183 ? -15.784 5.496 -6.741 1.00 81.25 183 THR A N 1
ATOM 1325 C CA . THR A 1 183 ? -17.195 5.438 -6.328 1.00 81.25 183 THR A CA 1
ATOM 1326 C C . THR A 1 183 ? -17.451 6.049 -4.949 1.00 81.25 183 THR A C 1
ATOM 1328 O O . THR A 1 183 ? -18.595 6.297 -4.588 1.00 81.25 183 THR A O 1
ATOM 1331 N N . GLY A 1 184 ? -16.408 6.246 -4.131 1.00 77.62 184 GLY A N 1
ATOM 1332 C CA . GLY A 1 184 ? -16.548 6.663 -2.729 1.00 77.62 184 GLY A CA 1
ATOM 1333 C C . GLY A 1 184 ? -17.054 5.562 -1.790 1.00 77.62 184 GLY A C 1
ATOM 1334 O O . GLY A 1 184 ? -17.030 5.738 -0.569 1.00 77.62 184 GLY A O 1
ATOM 1335 N N . LEU A 1 185 ? -17.470 4.414 -2.333 1.00 76.50 185 LEU A N 1
ATOM 1336 C CA . LEU A 1 185 ? -18.084 3.332 -1.576 1.00 76.50 185 LEU A CA 1
ATOM 1337 C C . LEU A 1 185 ? -17.032 2.296 -1.153 1.00 76.50 185 LEU A C 1
ATOM 1339 O O . LEU A 1 185 ? -16.342 1.724 -2.000 1.00 76.50 185 LEU A O 1
ATOM 1343 N N . PRO A 1 186 ? -16.905 1.990 0.151 1.00 75.75 186 PRO A N 1
ATOM 1344 C CA . PRO A 1 186 ? -16.049 0.899 0.592 1.00 75.75 186 PRO A CA 1
ATOM 1345 C C . PRO A 1 186 ? -16.607 -0.464 0.166 1.00 75.75 186 PRO A C 1
ATOM 1347 O O . PRO A 1 186 ? -17.816 -0.660 0.025 1.00 75.75 186 PRO A O 1
ATOM 1350 N N . GLY A 1 187 ? -15.699 -1.434 0.020 1.00 75.31 187 GLY A N 1
ATOM 1351 C CA . GLY A 1 187 ? -16.059 -2.829 -0.230 1.00 75.31 187 GLY A CA 1
ATOM 1352 C C . GLY A 1 187 ? -16.872 -3.436 0.915 1.00 75.31 187 GLY A C 1
ATOM 1353 O O . GLY A 1 187 ? -16.642 -3.090 2.080 1.00 75.31 187 GLY A O 1
ATOM 1354 N N . LEU A 1 188 ? -17.780 -4.345 0.552 1.00 82.00 188 LEU A N 1
ATOM 1355 C CA . LEU A 1 188 ? -18.631 -5.108 1.463 1.00 82.00 188 LEU A CA 1
ATOM 1356 C C . LEU A 1 188 ? -17.792 -6.093 2.289 1.00 82.00 188 LEU A C 1
ATOM 1358 O O . LEU A 1 188 ? -16.974 -6.822 1.732 1.00 82.00 188 LEU A O 1
ATOM 1362 N N . VAL A 1 189 ? -18.011 -6.129 3.600 1.00 76.56 189 VAL A N 1
ATOM 1363 C CA . VAL A 1 189 ? -17.426 -7.114 4.517 1.00 76.56 189 VAL A CA 1
ATOM 1364 C C . VAL A 1 189 ? -18.539 -7.610 5.430 1.00 76.56 189 VAL A C 1
ATOM 1366 O O . VAL A 1 189 ? -19.066 -6.829 6.211 1.00 76.56 189 VAL A O 1
ATOM 1369 N N . ALA A 1 190 ? -18.912 -8.888 5.300 1.00 77.31 190 ALA A N 1
ATOM 1370 C CA . ALA A 1 190 ? -20.000 -9.512 6.066 1.00 77.31 190 ALA A CA 1
ATOM 1371 C C . ALA A 1 190 ? -21.292 -8.665 6.112 1.00 77.31 190 ALA A C 1
ATOM 1373 O O . ALA A 1 190 ? -21.859 -8.429 7.170 1.00 77.31 190 ALA A O 1
ATOM 1374 N N . GLY A 1 191 ? -21.731 -8.159 4.954 1.00 80.12 191 GLY A N 1
ATOM 1375 C CA . GLY A 1 191 ? -22.941 -7.332 4.848 1.00 80.12 191 GLY A CA 1
ATOM 1376 C C . GLY A 1 191 ? -22.737 -5.839 5.137 1.00 80.12 191 GLY A C 1
ATOM 1377 O O . GLY A 1 191 ? -23.576 -5.034 4.744 1.00 80.12 191 GLY A O 1
ATOM 1378 N N . GLU A 1 192 ? -21.599 -5.436 5.708 1.00 82.12 192 GLU A N 1
ATOM 1379 C CA . GLU A 1 192 ? -21.337 -4.046 6.087 1.00 82.12 192 GLU A CA 1
ATOM 1380 C C . GLU A 1 192 ? -20.420 -3.309 5.100 1.00 82.12 192 GLU A C 1
ATOM 1382 O O . GLU A 1 192 ? -19.407 -3.831 4.621 1.00 82.12 192 GLU A O 1
ATOM 1387 N N . ARG A 1 193 ? -20.772 -2.053 4.790 1.00 84.31 193 ARG A N 1
ATOM 1388 C CA . ARG A 1 193 ? -19.996 -1.166 3.898 1.00 84.31 193 ARG A CA 1
ATOM 1389 C C . ARG A 1 193 ? -19.471 0.049 4.644 1.00 84.31 193 ARG A C 1
ATOM 1391 O O . ARG A 1 193 ? -18.333 0.053 5.092 1.00 84.31 193 ARG A O 1
ATOM 1398 N N . ALA A 1 194 ? -20.277 1.106 4.727 1.00 85.44 194 ALA A N 1
ATOM 1399 C CA . ALA A 1 194 ? -19.844 2.401 5.242 1.00 85.44 194 ALA A CA 1
ATOM 1400 C C . ALA A 1 194 ? -19.735 2.416 6.769 1.00 85.44 194 ALA A C 1
ATOM 1402 O O . ALA A 1 194 ? -18.810 3.030 7.291 1.00 85.44 194 ALA A O 1
ATOM 1403 N N . ARG A 1 195 ? -20.634 1.710 7.469 1.00 89.25 195 ARG A N 1
ATOM 1404 C CA . ARG A 1 195 ? -20.707 1.699 8.939 1.00 89.25 195 ARG A CA 1
ATOM 1405 C C . ARG A 1 195 ? -19.479 1.077 9.596 1.00 89.25 195 ARG A C 1
ATOM 1407 O O . ARG A 1 195 ? -19.106 1.452 10.696 1.00 89.25 195 ARG A O 1
ATOM 1414 N N . ARG A 1 196 ? -18.798 0.174 8.893 1.00 91.88 196 ARG A N 1
ATOM 1415 C CA . ARG A 1 196 ? -17.550 -0.424 9.370 1.00 91.88 196 ARG A CA 1
ATOM 1416 C C . ARG A 1 196 ? -16.384 0.574 9.408 1.00 91.88 196 ARG A C 1
ATOM 1418 O O . ARG A 1 196 ? -15.355 0.304 10.009 1.00 91.88 196 ARG A O 1
ATOM 1425 N N . LEU A 1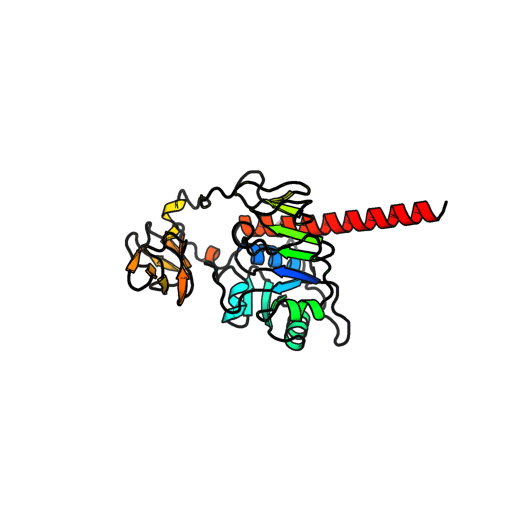 197 ? -16.503 1.721 8.736 1.00 94.38 197 LEU A N 1
ATOM 1426 C CA . LEU A 1 197 ? -15.451 2.732 8.704 1.00 94.38 197 LEU A CA 1
ATOM 1427 C C . LEU A 1 197 ? -15.588 3.693 9.882 1.00 94.38 197 LEU A C 1
ATOM 1429 O O . LEU A 1 197 ? -16.635 4.309 10.058 1.00 94.38 197 LEU A O 1
ATOM 1433 N N . VAL A 1 198 ? -14.489 3.922 10.596 1.00 96.50 198 VAL A N 1
ATOM 1434 C CA . VAL A 1 198 ? -14.393 5.032 11.550 1.00 96.50 198 VAL A CA 1
ATOM 1435 C C . VAL A 1 198 ? -13.921 6.267 10.788 1.00 96.50 198 VAL A C 1
ATOM 1437 O O . VAL A 1 198 ? -12.904 6.221 10.081 1.00 96.50 198 VAL A O 1
ATOM 1440 N N . ARG A 1 199 ? -14.667 7.367 10.905 1.00 96.31 199 ARG A N 1
ATOM 1441 C CA . ARG A 1 199 ? -14.384 8.633 10.215 1.00 96.31 199 ARG A CA 1
ATOM 1442 C C . ARG A 1 199 ? -14.042 9.742 11.197 1.00 96.31 199 ARG A C 1
ATOM 1444 O O . ARG A 1 199 ? -14.576 9.776 12.301 1.00 96.31 199 ARG A O 1
ATOM 1451 N N . ALA A 1 200 ? -13.172 10.652 10.771 1.00 97.25 200 ALA A N 1
ATOM 1452 C CA . ALA A 1 200 ? -12.806 11.820 11.558 1.00 97.25 200 ALA A CA 1
ATOM 1453 C C . ALA A 1 200 ? -14.030 12.739 11.768 1.00 97.25 200 ALA A C 1
ATOM 1455 O O . ALA A 1 200 ? -14.624 13.178 10.776 1.00 97.25 200 ALA A O 1
ATOM 1456 N N . PRO A 1 201 ? -14.416 13.059 13.017 1.00 97.00 201 PRO A N 1
ATOM 1457 C CA . PRO A 1 201 ? -15.565 13.927 13.294 1.00 97.00 201 PRO A CA 1
ATOM 1458 C C . PRO A 1 201 ? -15.303 15.399 12.931 1.00 97.00 201 PRO A C 1
ATOM 1460 O O . PRO A 1 201 ? -16.239 16.142 12.620 1.00 97.00 201 PRO A O 1
ATOM 1463 N N . LEU A 1 202 ? -14.031 15.806 12.931 1.00 97.62 202 LEU A N 1
ATOM 1464 C CA . LEU A 1 202 ? -13.520 17.129 12.571 1.00 97.62 202 LEU A CA 1
ATOM 1465 C C . LEU A 1 202 ? -12.133 17.003 11.921 1.00 97.62 202 LEU A C 1
ATOM 1467 O O . LEU A 1 202 ? -11.594 15.900 11.839 1.00 97.62 202 LEU A O 1
ATOM 1471 N N . GLY A 1 203 ? -11.586 18.110 11.413 1.00 97.94 203 GLY A N 1
ATOM 1472 C CA . GLY A 1 203 ? -10.210 18.148 10.912 1.00 97.94 203 GLY A CA 1
ATOM 1473 C C . GLY A 1 203 ? -9.225 18.440 12.041 1.00 97.94 203 GLY A C 1
ATOM 1474 O O . GLY A 1 203 ? -9.470 19.359 12.813 1.00 97.94 203 GLY A O 1
ATOM 1475 N N . GLY A 1 204 ? -8.145 17.667 12.142 1.00 97.94 204 GLY A N 1
ATOM 1476 C CA . GLY A 1 204 ? -7.216 17.753 13.271 1.00 97.94 204 GLY A CA 1
ATOM 1477 C C . GLY A 1 204 ? -6.215 16.603 13.327 1.00 97.94 204 GLY A C 1
ATOM 1478 O O . GLY A 1 204 ? -6.058 15.855 12.355 1.00 97.94 204 GLY A O 1
ATOM 1479 N N . ARG A 1 205 ? -5.524 16.443 14.460 1.00 98.19 205 ARG A N 1
ATOM 1480 C CA . ARG A 1 205 ? -4.563 15.353 14.684 1.00 98.19 205 ARG A CA 1
ATOM 1481 C C . ARG A 1 205 ? -5.229 14.143 15.328 1.00 98.19 205 ARG A C 1
ATOM 1483 O O . ARG A 1 205 ? -5.907 14.253 16.346 1.00 98.19 205 ARG A O 1
ATOM 1490 N N . VAL A 1 206 ? -4.987 12.971 14.744 1.00 98.19 206 VAL A N 1
ATOM 1491 C CA . VAL A 1 206 ? -5.477 11.686 15.259 1.00 98.19 206 VAL A CA 1
ATOM 1492 C C . VAL A 1 206 ? -4.730 11.290 16.533 1.00 98.19 206 VAL A C 1
ATOM 1494 O O . VAL A 1 206 ? -3.505 11.405 16.603 1.00 98.19 206 VAL A O 1
ATOM 1497 N N . ARG A 1 207 ? -5.465 10.740 17.499 1.00 98.44 207 ARG A N 1
ATOM 1498 C CA . ARG A 1 207 ? -4.940 10.019 18.659 1.00 98.44 207 ARG A CA 1
ATOM 1499 C C . ARG A 1 207 ? -5.727 8.731 18.881 1.00 98.44 207 ARG A C 1
ATOM 1501 O O . ARG A 1 207 ? -6.943 8.756 19.025 1.00 98.44 207 ARG A O 1
ATOM 1508 N N . ARG A 1 208 ? -5.052 7.594 18.911 1.00 97.38 208 ARG A N 1
ATOM 1509 C CA . ARG A 1 208 ? -5.641 6.269 19.081 1.00 97.38 208 ARG A CA 1
ATOM 1510 C C . ARG A 1 208 ? -6.108 6.062 20.515 1.00 97.38 208 ARG A C 1
ATOM 1512 O O . ARG A 1 208 ? -5.419 6.432 21.465 1.00 97.38 208 ARG A O 1
ATOM 1519 N N . ARG A 1 209 ? -7.272 5.429 20.652 1.00 98.00 209 ARG A N 1
ATOM 1520 C CA . ARG A 1 209 ? -7.816 4.934 21.924 1.00 98.00 209 ARG A CA 1
ATOM 1521 C C . ARG A 1 209 ? -7.925 3.412 21.962 1.00 98.00 209 ARG A C 1
ATOM 1523 O O . ARG A 1 209 ? -7.876 2.849 23.045 1.00 98.00 209 ARG A O 1
ATOM 1530 N N . ALA A 1 210 ? -7.945 2.776 20.793 1.00 97.50 210 ALA A N 1
ATOM 1531 C CA . ALA A 1 210 ? -7.790 1.339 20.604 1.00 97.50 210 ALA A CA 1
ATOM 1532 C C . ALA A 1 210 ? -6.568 1.017 19.723 1.00 97.50 210 ALA A C 1
ATOM 1534 O O . ALA A 1 210 ? -6.003 1.893 19.059 1.00 97.50 210 ALA A O 1
ATOM 1535 N N . GLN A 1 211 ? -6.179 -0.253 19.683 1.00 96.00 211 GLN A N 1
ATOM 1536 C CA . GLN A 1 211 ? -5.156 -0.803 18.799 1.00 96.00 211 GLN A CA 1
ATOM 1537 C C . GLN A 1 211 ? -5.768 -1.718 17.735 1.00 96.00 211 GLN A C 1
ATOM 1539 O O . GLN A 1 211 ? -6.886 -2.213 17.857 1.00 96.00 211 GLN A O 1
ATOM 1544 N N . ILE A 1 212 ? -5.017 -1.957 16.656 1.00 96.31 212 ILE A N 1
ATOM 1545 C CA . ILE A 1 212 ? -5.394 -2.972 15.664 1.00 96.31 212 ILE A CA 1
ATOM 1546 C C . ILE A 1 212 ? -5.397 -4.344 16.355 1.00 96.31 212 ILE A C 1
ATOM 1548 O O . ILE A 1 212 ? -4.392 -4.745 16.933 1.00 96.31 212 ILE A O 1
ATOM 1552 N N . GLY A 1 213 ? -6.513 -5.065 16.254 1.00 96.44 213 GLY A N 1
ATOM 1553 C CA . GLY A 1 213 ? -6.739 -6.364 16.892 1.00 96.44 213 GLY A CA 1
ATOM 1554 C C . GLY A 1 213 ? -7.584 -6.324 18.168 1.00 96.44 213 GLY A C 1
ATOM 1555 O O . GLY A 1 213 ? -7.983 -7.393 18.650 1.00 96.44 213 GLY A O 1
ATOM 1556 N N . ASP A 1 214 ? -7.897 -5.129 18.674 1.00 97.62 214 ASP A N 1
ATOM 1557 C CA . ASP A 1 214 ? -8.819 -4.949 19.795 1.00 97.62 214 ASP A CA 1
ATOM 1558 C C . ASP A 1 214 ? -10.263 -5.171 19.348 1.00 97.62 214 ASP A C 1
ATOM 1560 O O . ASP A 1 214 ? -10.641 -4.839 18.220 1.00 97.62 214 ASP A O 1
ATOM 1564 N N . ARG A 1 215 ? -11.077 -5.741 20.241 1.00 97.81 215 ARG A N 1
ATOM 1565 C CA . ARG A 1 215 ? -12.530 -5.823 20.068 1.00 97.81 215 ARG A CA 1
ATOM 1566 C C . ARG A 1 215 ? -13.159 -4.551 20.613 1.00 97.81 215 ARG A C 1
ATOM 1568 O O . ARG A 1 215 ? -12.750 -4.098 21.673 1.00 97.81 215 ARG A O 1
ATOM 1575 N N . VAL A 1 216 ? -14.144 -4.027 19.899 1.00 98.06 216 VAL A N 1
ATOM 1576 C CA . VAL A 1 216 ? -14.879 -2.819 20.276 1.00 98.06 216 VAL A CA 1
ATOM 1577 C C . VAL A 1 216 ? -16.375 -3.038 20.097 1.00 98.06 216 VAL A C 1
ATOM 1579 O O . VAL A 1 216 ? -16.797 -3.755 19.181 1.00 98.06 216 VAL A O 1
ATOM 1582 N N . ALA A 1 217 ? -17.166 -2.413 20.961 1.00 97.94 217 ALA A N 1
ATOM 1583 C CA . ALA A 1 217 ? -18.615 -2.338 20.818 1.00 97.94 217 ALA A CA 1
ATOM 1584 C C . ALA A 1 217 ? -19.031 -1.103 20.002 1.00 97.94 217 ALA A C 1
ATOM 1586 O O . ALA A 1 217 ? -18.326 -0.091 19.944 1.00 97.94 217 ALA A O 1
ATOM 1587 N N . ALA A 1 218 ? -20.210 -1.150 19.386 1.00 97.62 218 ALA A N 1
ATOM 1588 C CA . ALA A 1 218 ? -20.822 0.021 18.782 1.00 97.62 218 ALA A CA 1
ATOM 1589 C C . ALA A 1 218 ? -20.987 1.139 19.830 1.00 97.62 218 ALA A C 1
ATOM 1591 O O . ALA A 1 218 ? -21.466 0.917 20.939 1.00 97.62 218 ALA A O 1
ATOM 1592 N N . GLY A 1 219 ? -20.590 2.358 19.468 1.00 97.38 219 GLY A N 1
ATOM 1593 C CA . GLY A 1 219 ? -20.560 3.520 20.358 1.00 97.38 219 GLY A CA 1
ATOM 1594 C C . GLY A 1 219 ? -19.257 3.686 21.145 1.00 97.38 219 GLY A C 1
ATOM 1595 O O . GLY A 1 219 ? -19.054 4.744 21.735 1.00 97.38 219 GLY A O 1
ATOM 1596 N N . GLU A 1 220 ? -18.351 2.708 21.125 1.00 98.31 220 GLU A N 1
ATOM 1597 C CA . GLU A 1 220 ? -17.059 2.806 21.806 1.00 98.31 220 GLU A CA 1
ATOM 1598 C C . GLU A 1 220 ? -16.095 3.758 21.079 1.00 98.31 220 GLU A C 1
ATOM 1600 O O . GLU A 1 220 ? -16.064 3.823 19.845 1.00 98.31 220 GLU A O 1
ATOM 1605 N N . VAL A 1 221 ? -15.292 4.506 21.844 1.00 98.38 221 VAL A N 1
ATOM 1606 C CA . VAL A 1 221 ? -14.294 5.445 21.310 1.00 98.38 221 VAL A CA 1
ATOM 1607 C C . VAL A 1 221 ? -13.064 4.678 20.824 1.00 98.38 221 VAL A C 1
ATOM 1609 O O . VAL A 1 221 ? -12.283 4.165 21.618 1.00 98.38 221 VAL A O 1
ATOM 1612 N N . VAL A 1 222 ? -12.838 4.666 19.511 1.00 98.19 222 VAL A N 1
ATOM 1613 C CA . VAL A 1 222 ? -11.696 3.968 18.887 1.00 98.19 222 VAL A CA 1
ATOM 1614 C C . VAL A 1 222 ? -10.496 4.905 18.715 1.00 98.19 222 VAL A C 1
ATOM 1616 O O . VAL A 1 222 ? -9.332 4.495 18.773 1.00 98.19 222 VAL A O 1
ATOM 1619 N N . ALA A 1 223 ? -10.770 6.190 18.502 1.00 98.19 223 ALA A N 1
ATOM 1620 C CA . ALA A 1 223 ? -9.777 7.247 18.369 1.00 98.19 223 ALA A CA 1
ATOM 1621 C C . ALA A 1 223 ? -10.380 8.604 18.748 1.00 98.19 223 ALA A C 1
ATOM 1623 O O . ALA A 1 223 ? -11.586 8.740 18.925 1.00 98.19 223 ALA A O 1
ATOM 1624 N N . GLU A 1 224 ? -9.534 9.618 18.819 1.00 98.38 224 GLU A N 1
ATOM 1625 C CA . GLU A 1 224 ? -9.887 11.026 18.932 1.00 98.38 224 GLU A CA 1
ATOM 1626 C C . GLU A 1 224 ? -9.250 11.810 17.784 1.00 98.38 224 GLU A C 1
ATOM 1628 O O . GLU A 1 224 ? -8.199 11.424 17.263 1.00 98.38 224 GLU A O 1
ATOM 1633 N N . VAL A 1 225 ? -9.867 12.927 17.408 1.00 98.50 225 VAL A N 1
ATOM 1634 C CA . VAL A 1 225 ? -9.274 13.929 16.515 1.00 98.50 225 VAL A CA 1
ATOM 1635 C C . VAL A 1 225 ? -9.349 15.280 17.215 1.00 98.50 225 VAL A C 1
ATOM 1637 O O . VAL A 1 225 ? -10.450 15.760 17.468 1.00 98.50 225 VAL A O 1
ATOM 1640 N N . ASP A 1 226 ? -8.194 15.836 17.595 1.00 97.62 226 ASP A N 1
ATOM 1641 C CA . ASP A 1 226 ? -8.066 17.019 18.472 1.00 97.62 226 ASP A CA 1
ATOM 1642 C C . ASP A 1 226 ? -9.033 16.989 19.676 1.00 97.62 226 ASP A C 1
ATOM 1644 O O . ASP A 1 226 ? -9.732 17.949 19.987 1.00 97.62 226 ASP A O 1
ATOM 1648 N N . GLY A 1 227 ? -9.096 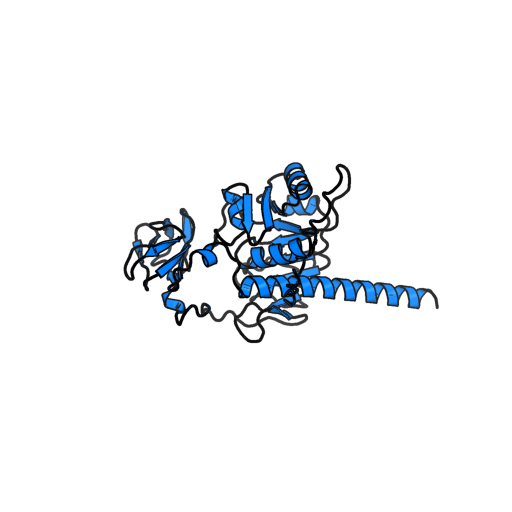15.834 20.349 1.00 97.12 227 GLY A N 1
ATOM 1649 C CA . GLY A 1 227 ? -9.928 15.604 21.535 1.00 97.12 227 GLY A CA 1
ATOM 1650 C C . GLY A 1 227 ? -11.384 15.213 21.254 1.00 97.12 227 GLY A C 1
ATOM 1651 O O . GLY A 1 227 ? -12.042 14.695 22.152 1.00 97.12 227 GLY A O 1
ATOM 1652 N N . ALA A 1 228 ? -11.893 15.377 20.028 1.00 98.25 228 ALA A N 1
ATOM 1653 C CA . ALA A 1 228 ? -13.242 14.926 19.685 1.00 98.25 228 ALA A CA 1
ATOM 1654 C C . ALA A 1 228 ? -13.285 13.402 19.452 1.00 98.25 228 ALA A C 1
ATOM 1656 O O . ALA A 1 228 ? -12.482 12.894 18.661 1.00 98.25 228 ALA A O 1
ATOM 1657 N N . PRO A 1 229 ? -14.221 12.661 20.079 1.00 98.38 229 PRO A N 1
ATOM 1658 C CA . PRO A 1 229 ? -14.263 11.205 20.000 1.00 98.38 229 PRO A CA 1
ATOM 1659 C C . PRO A 1 229 ? -14.735 10.712 18.627 1.00 98.38 229 PRO A C 1
ATOM 1661 O O . PRO A 1 229 ? -15.724 11.191 18.070 1.00 98.38 229 PRO A O 1
ATOM 1664 N N . ALA A 1 230 ? -14.048 9.702 18.100 1.00 98.12 230 ALA A N 1
ATOM 1665 C CA . ALA A 1 230 ? -14.429 8.958 16.910 1.00 98.12 230 ALA A CA 1
ATOM 1666 C C . ALA A 1 230 ? -14.865 7.541 17.301 1.00 98.12 230 ALA A C 1
ATOM 1668 O O . ALA A 1 230 ? -14.074 6.750 17.824 1.00 98.12 230 ALA A O 1
ATOM 1669 N N . LEU A 1 231 ? -16.137 7.241 17.046 1.00 98.00 231 LEU A N 1
ATOM 1670 C CA . LEU A 1 231 ? -16.807 6.051 17.565 1.00 98.00 231 LEU A CA 1
ATOM 1671 C C . LEU A 1 231 ? -16.844 4.910 16.543 1.00 98.00 231 LEU A C 1
ATOM 1673 O O . LEU A 1 231 ? -16.938 5.147 15.334 1.00 98.00 231 LEU A O 1
ATOM 1677 N N . ALA A 1 232 ? -16.837 3.671 17.030 1.00 97.69 232 ALA A N 1
ATOM 1678 C CA . ALA A 1 232 ? -17.232 2.514 16.235 1.00 97.69 232 ALA A CA 1
ATOM 1679 C C . ALA A 1 232 ? -18.749 2.554 15.986 1.00 97.69 232 ALA A C 1
ATOM 1681 O O . ALA A 1 232 ? -19.525 2.753 16.915 1.00 97.69 232 ALA A O 1
ATOM 1682 N N . ALA A 1 233 ? -19.201 2.355 14.744 1.00 96.50 233 ALA A N 1
ATOM 1683 C CA . ALA A 1 233 ? -20.641 2.326 14.434 1.00 96.50 233 ALA A CA 1
ATOM 1684 C C . ALA A 1 233 ? -21.243 0.907 14.423 1.00 96.50 233 ALA A C 1
ATOM 1686 O O . ALA A 1 233 ? -22.452 0.751 14.216 1.00 96.50 233 ALA A O 1
ATOM 1687 N N . ILE A 1 234 ? -20.395 -0.109 14.594 1.00 96.50 234 ILE A N 1
ATOM 1688 C CA . ILE A 1 234 ? -20.742 -1.529 14.677 1.00 96.50 234 ILE A CA 1
ATOM 1689 C C . ILE A 1 234 ? -19.827 -2.212 15.692 1.00 96.50 234 ILE A C 1
ATOM 1691 O O . ILE A 1 234 ? -18.701 -1.756 15.905 1.00 96.50 234 ILE A O 1
ATOM 1695 N N . ASP A 1 235 ? -20.291 -3.331 16.237 1.00 97.25 235 ASP A N 1
ATOM 1696 C CA . ASP A 1 235 ? -19.444 -4.252 16.987 1.00 97.25 235 ASP A CA 1
ATOM 1697 C C . ASP A 1 235 ? -18.423 -4.900 16.048 1.00 97.25 235 ASP A C 1
ATOM 1699 O O . ASP A 1 235 ? -18.706 -5.186 14.877 1.00 97.25 235 ASP A O 1
ATOM 1703 N N . GLY A 1 236 ? -17.228 -5.171 16.560 1.00 96.94 236 GLY A N 1
ATOM 1704 C CA . GLY A 1 236 ? -16.251 -5.936 15.804 1.00 96.94 236 GLY A CA 1
ATOM 1705 C C . GLY A 1 236 ? -14.838 -5.813 16.336 1.00 96.94 236 GLY A C 1
ATOM 1706 O O . GLY A 1 236 ? -14.608 -5.499 17.499 1.00 96.94 236 GLY A O 1
ATOM 1707 N N . MET A 1 237 ? -13.874 -6.071 15.458 1.00 97.50 237 MET A N 1
ATOM 1708 C CA . MET A 1 237 ? -12.454 -5.929 15.754 1.00 97.50 237 MET A CA 1
ATOM 1709 C C . MET A 1 237 ? -11.848 -4.791 14.939 1.00 97.50 237 MET A C 1
ATOM 1711 O O . MET A 1 237 ? -12.086 -4.696 13.734 1.00 97.50 237 MET A O 1
ATOM 1715 N N . VAL A 1 238 ? -11.016 -3.958 15.555 1.00 97.50 238 VAL A N 1
ATOM 1716 C CA . VAL A 1 238 ? -10.263 -2.920 14.847 1.00 97.50 238 VAL A CA 1
ATOM 1717 C C . VAL A 1 238 ? -9.290 -3.593 13.879 1.00 97.50 238 VAL A C 1
ATOM 1719 O O . VAL A 1 238 ? -8.305 -4.207 14.278 1.00 97.50 238 VAL A O 1
ATOM 1722 N N . ARG A 1 239 ? -9.556 -3.484 12.579 1.00 95.00 239 ARG A N 1
ATOM 1723 C CA . ARG A 1 239 ? -8.741 -4.076 11.509 1.00 95.00 239 ARG A CA 1
ATOM 1724 C C . ARG A 1 239 ? -7.735 -3.099 10.912 1.00 95.00 239 ARG A C 1
ATOM 1726 O O . ARG A 1 239 ? -6.738 -3.513 10.324 1.00 95.00 239 ARG A O 1
ATOM 1733 N N . GLY A 1 240 ? -7.992 -1.803 11.028 1.00 95.62 240 GLY A N 1
ATOM 1734 C CA . GLY A 1 240 ? -7.068 -0.763 10.601 1.00 95.62 240 GLY A CA 1
ATOM 1735 C C . GLY A 1 240 ? -7.349 0.540 11.326 1.00 95.62 240 GLY A C 1
ATOM 1736 O O . GLY A 1 240 ? -8.501 0.845 11.621 1.00 95.62 240 GLY A O 1
ATOM 1737 N N . LEU A 1 241 ? -6.303 1.311 11.600 1.00 97.12 241 LEU A N 1
ATOM 1738 C CA . LEU A 1 241 ? -6.402 2.565 12.342 1.00 97.12 241 LEU A CA 1
ATOM 1739 C C . LEU A 1 241 ? -5.229 3.474 11.964 1.00 97.12 241 LEU A C 1
ATOM 1741 O O . LEU A 1 241 ? -4.095 3.003 11.881 1.00 97.12 241 LEU A O 1
ATOM 1745 N N . LYS A 1 242 ? -5.459 4.769 11.726 1.00 96.75 242 LYS A N 1
ATOM 1746 C CA . LYS A 1 242 ? -4.371 5.729 11.466 1.00 96.75 242 LYS A CA 1
ATOM 1747 C C . LYS A 1 242 ? -3.488 5.861 12.700 1.00 96.75 242 LYS A C 1
ATOM 1749 O O . LYS A 1 242 ? -3.986 5.756 13.815 1.00 96.75 242 LYS A O 1
ATOM 1754 N N . LEU A 1 243 ? -2.187 6.051 12.495 1.00 96.25 243 LEU A N 1
ATOM 1755 C CA . LEU A 1 243 ? -1.236 6.310 13.580 1.00 96.25 243 LEU A CA 1
ATOM 1756 C C . LEU A 1 243 ? -1.565 7.624 14.290 1.00 96.25 243 LEU A C 1
ATOM 1758 O O . LEU A 1 243 ? -2.146 8.533 13.691 1.00 96.25 243 LEU A O 1
ATOM 1762 N N . ASP A 1 244 ? -1.107 7.734 15.533 1.00 96.94 244 ASP A N 1
ATOM 1763 C CA . ASP A 1 244 ? -1.126 8.996 16.267 1.00 96.94 244 ASP A CA 1
ATOM 1764 C C . ASP A 1 244 ? -0.427 10.098 15.475 1.00 96.94 244 ASP A C 1
ATOM 1766 O O . ASP A 1 244 ? 0.500 9.839 14.704 1.00 96.94 244 ASP A O 1
ATOM 1770 N N . GLY A 1 245 ? -0.865 11.339 15.661 1.00 96.12 245 GLY A N 1
ATOM 1771 C CA . GLY A 1 245 ? -0.258 12.534 15.084 1.00 96.12 245 GLY A CA 1
ATOM 1772 C C . GLY A 1 245 ? -0.514 12.753 13.591 1.00 96.12 245 GLY A C 1
ATOM 1773 O O . GLY A 1 245 ? -0.146 13.819 13.094 1.00 96.12 245 GLY A O 1
ATOM 1774 N N . ILE A 1 246 ? -1.145 11.808 12.879 1.00 95.94 246 ILE A N 1
ATOM 1775 C CA . ILE A 1 246 ? -1.561 12.007 11.484 1.00 95.94 246 ILE A CA 1
ATOM 1776 C C . ILE A 1 246 ? -2.637 13.094 11.427 1.00 95.94 246 ILE A C 1
ATOM 1778 O O . ILE A 1 246 ? -3.630 13.025 12.149 1.00 95.94 246 ILE A O 1
ATOM 1782 N N . VAL A 1 247 ? -2.432 14.084 10.559 1.00 96.25 247 VAL A N 1
ATOM 1783 C CA . VAL A 1 247 ? -3.405 15.150 10.295 1.00 96.25 247 VAL A CA 1
ATOM 1784 C C . VAL A 1 247 ? -4.437 14.644 9.293 1.00 96.25 247 VAL A C 1
ATOM 1786 O O . VAL A 1 247 ? -4.080 14.031 8.284 1.00 96.25 247 VAL A O 1
ATOM 1789 N N . VAL A 1 248 ? -5.710 14.881 9.588 1.00 96.38 248 VAL A N 1
ATOM 1790 C CA . VAL A 1 248 ? -6.848 14.447 8.772 1.00 96.38 248 VAL A CA 1
ATOM 1791 C C . VAL A 1 248 ? -7.842 15.583 8.587 1.00 96.38 248 VAL A C 1
ATOM 1793 O O . VAL A 1 248 ? -7.947 16.468 9.435 1.00 96.38 248 VAL A O 1
ATOM 1796 N N . ALA A 1 249 ? -8.587 15.549 7.487 1.00 96.44 249 ALA A N 1
ATOM 1797 C CA . ALA A 1 249 ? -9.750 16.397 7.280 1.00 96.44 249 ALA A CA 1
ATOM 1798 C C . ALA A 1 249 ? -11.009 15.745 7.869 1.00 96.44 249 ALA A C 1
ATOM 1800 O O . ALA A 1 249 ? -11.081 14.530 8.078 1.00 96.44 249 ALA A O 1
ATOM 1801 N N . ARG A 1 250 ? -12.048 16.554 8.100 1.00 96.44 250 ARG A N 1
ATOM 1802 C CA . ARG A 1 250 ? -13.357 16.043 8.518 1.00 96.44 250 ARG A CA 1
ATOM 1803 C C . ARG A 1 250 ? -13.871 15.007 7.514 1.00 96.44 250 ARG A C 1
ATOM 1805 O O . ARG A 1 250 ? -13.902 15.261 6.315 1.00 96.44 250 ARG A O 1
ATOM 1812 N N . GLY A 1 251 ? -14.335 13.865 8.016 1.00 93.75 251 GLY A N 1
ATOM 1813 C CA . GLY A 1 251 ? -14.890 12.783 7.202 1.00 93.75 251 GLY A CA 1
ATOM 1814 C C . GLY A 1 251 ? -13.857 11.811 6.628 1.00 93.75 251 GLY A C 1
ATOM 1815 O O . GLY A 1 251 ? -14.257 10.756 6.115 1.00 93.75 251 GLY A O 1
ATOM 1816 N N . ASP A 1 252 ? -12.557 12.096 6.762 1.00 93.88 252 ASP A N 1
ATOM 1817 C CA . ASP A 1 252 ? -11.499 11.170 6.362 1.00 93.88 252 ASP A CA 1
ATOM 1818 C C . ASP A 1 252 ? -11.652 9.825 7.067 1.00 93.88 252 ASP A C 1
ATOM 1820 O O . ASP A 1 252 ? -12.034 9.738 8.237 1.00 93.88 252 ASP A O 1
ATOM 1824 N N . LYS A 1 253 ? -11.320 8.747 6.351 1.00 94.12 253 LYS A N 1
ATOM 1825 C CA . LYS A 1 253 ? -11.269 7.406 6.937 1.00 94.12 253 LYS A CA 1
ATOM 1826 C C . LYS A 1 253 ? -10.066 7.328 7.878 1.00 94.12 253 LYS A C 1
ATOM 1828 O O . LYS A 1 253 ? -8.920 7.385 7.426 1.00 94.12 253 LYS A O 1
ATOM 1833 N N . ILE A 1 254 ? -10.331 7.145 9.167 1.00 96.88 254 ILE A N 1
ATOM 1834 C CA . ILE A 1 254 ? -9.300 7.029 10.205 1.00 96.88 254 ILE A CA 1
ATOM 1835 C C . ILE A 1 254 ? -9.229 5.639 10.822 1.00 96.88 254 ILE A C 1
ATOM 1837 O O . ILE A 1 254 ? -8.196 5.304 11.387 1.00 96.88 254 ILE A O 1
ATOM 1841 N N . GLY A 1 255 ? -10.263 4.812 10.652 1.00 96.69 255 GLY A N 1
ATOM 1842 C CA . GLY A 1 255 ? -10.274 3.428 11.111 1.00 96.69 255 GLY A CA 1
ATOM 1843 C C . GLY A 1 255 ? -11.186 2.518 10.292 1.00 96.69 255 GLY A C 1
ATOM 1844 O O . GLY A 1 255 ? -11.916 2.958 9.397 1.00 96.69 255 GLY A O 1
ATOM 1845 N N . ASP A 1 256 ? -11.098 1.226 10.574 1.00 95.69 256 ASP A N 1
ATOM 1846 C CA . ASP A 1 256 ? -11.834 0.155 9.913 1.00 95.69 256 ASP A CA 1
ATOM 1847 C C . ASP A 1 256 ? -12.112 -0.966 10.922 1.00 95.69 256 ASP A C 1
ATOM 1849 O O . ASP A 1 256 ? -11.170 -1.517 11.493 1.00 95.69 256 ASP A O 1
ATOM 1853 N N . ILE A 1 257 ? -13.385 -1.275 11.148 1.00 96.88 257 ILE A N 1
ATOM 1854 C CA . ILE A 1 257 ? -13.872 -2.321 12.046 1.00 96.88 257 ILE A CA 1
ATOM 1855 C C . ILE A 1 257 ? -14.285 -3.526 11.201 1.00 96.88 257 ILE A C 1
ATOM 1857 O O . ILE A 1 257 ? -14.993 -3.390 10.207 1.00 96.88 257 ILE A O 1
ATOM 1861 N N . ASP A 1 258 ? -13.835 -4.718 11.570 1.00 94.62 258 ASP A N 1
ATOM 1862 C CA . ASP A 1 258 ? -14.222 -5.963 10.916 1.00 94.62 258 ASP A CA 1
ATOM 1863 C C . ASP A 1 258 ? -15.182 -6.751 11.821 1.00 94.62 258 ASP A C 1
ATOM 1865 O O . ASP A 1 258 ? -14.751 -7.249 12.867 1.00 94.62 258 ASP A O 1
ATOM 1869 N N . PRO A 1 259 ? -16.465 -6.893 11.442 1.00 93.62 259 PRO A N 1
ATOM 1870 C CA . PRO A 1 259 ? -17.462 -7.564 12.279 1.00 93.62 259 PRO A CA 1
ATOM 1871 C C . PRO A 1 259 ? -17.186 -9.065 12.436 1.00 93.62 259 PRO A C 1
ATOM 1873 O O . PRO A 1 259 ? -17.639 -9.685 13.392 1.00 93.62 259 PRO A O 1
ATOM 1876 N N . ARG A 1 260 ? -16.395 -9.667 11.535 1.00 93.50 260 ARG A N 1
ATOM 1877 C CA . ARG A 1 260 ? -16.062 -11.100 11.590 1.00 93.50 260 ARG A CA 1
ATOM 1878 C C . ARG A 1 260 ? -15.142 -11.444 12.758 1.00 93.50 260 ARG A C 1
ATOM 1880 O O . ARG A 1 260 ? -15.093 -12.598 13.165 1.00 93.50 260 ARG A O 1
ATOM 1887 N N . CYS A 1 261 ? -14.402 -10.459 13.275 1.00 91.44 261 CYS A N 1
ATOM 1888 C CA . CYS A 1 261 ? -13.465 -10.620 14.390 1.00 91.44 261 CYS A CA 1
ATOM 1889 C C . CYS A 1 261 ? -12.406 -11.726 14.201 1.00 91.44 261 CYS A C 1
ATOM 1891 O O . CYS A 1 261 ? -11.901 -12.277 15.180 1.00 91.44 261 CYS A O 1
ATOM 1893 N N . ASP A 1 262 ? -12.059 -12.042 12.953 1.00 91.38 262 ASP A N 1
ATOM 1894 C CA . ASP A 1 262 ? -11.035 -13.030 12.624 1.00 91.38 262 ASP A CA 1
ATOM 1895 C C . ASP A 1 262 ? -9.645 -12.380 12.609 1.00 91.38 262 ASP A C 1
ATOM 1897 O O . ASP A 1 262 ? -9.314 -11.578 11.728 1.00 91.38 262 ASP A O 1
ATOM 1901 N N . ARG A 1 263 ? -8.820 -12.738 13.600 1.00 91.38 263 ARG A N 1
ATOM 1902 C CA . ARG A 1 263 ? -7.452 -12.226 13.765 1.00 91.38 263 ARG A CA 1
ATOM 1903 C C . ARG A 1 263 ? -6.518 -12.610 12.622 1.00 91.38 263 ARG A C 1
ATOM 1905 O O . ARG A 1 263 ? -5.589 -11.851 12.348 1.00 91.38 263 ARG A O 1
ATOM 1912 N N . SER A 1 264 ? -6.764 -13.720 11.926 1.00 87.88 264 SER A N 1
ATOM 1913 C CA . SER A 1 264 ? -5.918 -14.139 10.801 1.00 87.88 264 SER A CA 1
ATOM 1914 C C . SER A 1 264 ? -5.921 -13.105 9.663 1.00 87.88 264 SER A C 1
ATOM 1916 O O . SER A 1 264 ? -4.914 -12.898 8.989 1.00 87.88 264 SER A O 1
ATOM 1918 N N . LEU A 1 265 ? -7.010 -12.343 9.519 1.00 86.62 265 LEU A N 1
ATOM 1919 C CA . LEU A 1 265 ? -7.188 -11.333 8.471 1.00 86.62 265 LEU A CA 1
ATOM 1920 C C . LEU A 1 265 ? -6.464 -10.003 8.750 1.00 86.62 265 LEU A C 1
ATOM 1922 O O . LEU A 1 265 ? -6.486 -9.089 7.911 1.00 86.62 265 LEU A O 1
ATOM 1926 N N . LEU A 1 266 ? -5.839 -9.865 9.925 1.00 89.56 266 LEU A N 1
ATOM 1927 C CA . LEU A 1 266 ? -5.057 -8.683 10.291 1.00 89.56 266 LEU A CA 1
ATOM 1928 C C . LEU A 1 266 ? -3.705 -8.647 9.581 1.00 89.56 266 LEU A C 1
ATOM 1930 O O . LEU A 1 266 ? -3.260 -7.555 9.235 1.00 89.56 266 LEU A O 1
ATOM 1934 N N . ALA A 1 267 ? -3.083 -9.808 9.362 1.00 85.25 267 ALA A N 1
ATOM 1935 C CA . ALA A 1 267 ? -1.749 -9.931 8.768 1.00 85.25 267 ALA A CA 1
ATOM 1936 C C . ALA A 1 267 ? -1.772 -10.337 7.284 1.00 85.25 267 ALA A C 1
ATOM 1938 O O . ALA A 1 267 ? -0.749 -10.279 6.604 1.00 85.25 267 ALA A O 1
ATOM 1939 N N . MET A 1 268 ? -2.941 -10.729 6.771 1.00 85.31 268 MET A N 1
ATOM 1940 C CA . MET A 1 268 ? -3.087 -11.169 5.387 1.00 85.31 268 MET A CA 1
ATOM 1941 C C . MET A 1 268 ? -3.423 -10.005 4.441 1.00 85.31 268 MET A C 1
ATOM 1943 O O . MET A 1 268 ? -4.270 -9.150 4.774 1.00 85.31 268 MET A O 1
ATOM 1947 N N . PRO A 1 269 ? -2.819 -9.979 3.236 1.00 88.94 269 PRO A N 1
ATOM 1948 C CA . PRO A 1 269 ? -3.307 -9.165 2.132 1.00 88.94 269 PRO A CA 1
ATOM 1949 C C . PRO A 1 269 ? -4.808 -9.373 1.911 1.00 88.94 269 PRO A C 1
ATOM 1951 O O . PRO A 1 269 ? -5.380 -10.407 2.250 1.00 88.94 269 PRO A O 1
ATOM 1954 N N . SER A 1 270 ? -5.488 -8.356 1.383 1.00 91.00 270 SER A N 1
ATOM 1955 C CA . SER A 1 270 ? -6.864 -8.577 0.931 1.00 91.00 270 SER A CA 1
ATOM 1956 C C . SER A 1 270 ? -6.878 -9.297 -0.416 1.00 91.00 270 SER A C 1
ATOM 1958 O O . SER A 1 270 ? -5.983 -9.085 -1.228 1.00 91.00 270 SER A O 1
ATOM 1960 N N . ASP A 1 271 ? -7.960 -10.022 -0.696 1.00 91.12 271 ASP A N 1
ATOM 1961 C CA . ASP A 1 271 ? -8.323 -10.535 -2.026 1.00 91.12 271 ASP A CA 1
ATOM 1962 C C . ASP A 1 271 ? -8.109 -9.503 -3.153 1.00 91.12 271 ASP A C 1
ATOM 1964 O O . ASP A 1 271 ? -7.623 -9.805 -4.241 1.00 91.12 271 ASP A O 1
ATOM 1968 N N . LYS A 1 272 ? -8.444 -8.238 -2.876 1.00 93.62 272 LYS A N 1
ATOM 1969 C CA . LYS A 1 272 ? -8.233 -7.114 -3.785 1.00 93.62 272 LYS A CA 1
ATOM 1970 C C . LYS A 1 272 ? -6.751 -6.807 -3.974 1.00 93.62 272 LYS A C 1
ATOM 1972 O O . LYS A 1 272 ? -6.335 -6.582 -5.106 1.00 93.62 272 LYS A O 1
ATOM 1977 N N . SER A 1 273 ? -5.982 -6.763 -2.889 1.00 95.31 273 SER A N 1
ATOM 1978 C CA . SER A 1 273 ? -4.540 -6.502 -2.932 1.00 95.31 273 SER A CA 1
ATOM 1979 C C . SER A 1 273 ? -3.819 -7.599 -3.724 1.00 95.31 273 SER A C 1
ATOM 1981 O O . SER A 1 273 ? -2.989 -7.281 -4.569 1.00 95.31 273 SER A O 1
ATOM 1983 N N . GLU A 1 274 ? -4.195 -8.864 -3.523 1.00 95.62 274 GLU A N 1
ATOM 1984 C CA . GLU A 1 274 ? -3.652 -10.021 -4.250 1.00 95.62 274 GLU A CA 1
ATOM 1985 C C . GLU A 1 274 ? -3.970 -9.960 -5.749 1.00 95.62 274 GLU A C 1
ATOM 1987 O O . GLU A 1 274 ? -3.061 -10.021 -6.577 1.00 95.62 274 GLU A O 1
ATOM 1992 N N . ARG A 1 275 ? -5.245 -9.752 -6.119 1.00 97.50 275 ARG A N 1
ATOM 1993 C CA . ARG A 1 275 ? -5.651 -9.622 -7.532 1.00 97.50 275 ARG A CA 1
ATOM 1994 C C . ARG A 1 275 ? -4.935 -8.475 -8.241 1.00 97.50 275 ARG A C 1
ATOM 1996 O O . ARG A 1 275 ? -4.528 -8.626 -9.389 1.00 97.50 275 ARG A O 1
ATOM 2003 N N . ILE A 1 276 ? -4.777 -7.336 -7.567 1.00 98.44 276 ILE A N 1
ATOM 2004 C CA . ILE A 1 276 ? -4.050 -6.184 -8.112 1.00 98.44 276 ILE A CA 1
ATOM 2005 C C . ILE A 1 276 ? -2.562 -6.502 -8.267 1.00 98.44 276 ILE A C 1
ATOM 2007 O O . ILE A 1 276 ? -1.985 -6.166 -9.298 1.00 98.44 276 ILE A O 1
ATOM 2011 N N . GLY A 1 277 ? -1.947 -7.176 -7.292 1.00 98.31 277 GLY A N 1
ATOM 2012 C CA . GLY A 1 277 ? -0.552 -7.598 -7.393 1.00 98.31 277 GLY A CA 1
ATOM 2013 C C . GLY A 1 277 ? -0.309 -8.511 -8.591 1.00 98.31 277 GLY A C 1
ATOM 2014 O O . GLY A 1 277 ? 0.586 -8.251 -9.396 1.00 98.31 277 GLY A O 1
ATOM 2015 N N . GLN A 1 278 ? -1.171 -9.512 -8.779 1.00 98.31 278 GLN A N 1
ATOM 2016 C CA . GLN A 1 278 ? -1.094 -10.401 -9.936 1.00 98.31 278 GLN A CA 1
ATOM 2017 C C . GLN A 1 278 ? -1.306 -9.655 -11.262 1.00 98.31 278 GLN A C 1
ATOM 2019 O O . GLN A 1 278 ? -0.622 -9.933 -12.246 1.00 98.31 278 GLN A O 1
ATOM 2024 N N . ALA A 1 279 ? -2.222 -8.685 -11.300 1.00 98.56 279 ALA A N 1
ATOM 2025 C CA . ALA A 1 279 ? -2.455 -7.861 -12.481 1.00 98.56 279 ALA A CA 1
ATOM 2026 C C . ALA A 1 279 ? -1.229 -7.020 -12.867 1.00 98.56 279 ALA A C 1
ATOM 2028 O O . ALA A 1 279 ? -0.899 -6.931 -14.048 1.00 98.56 279 ALA A O 1
ATOM 2029 N N . VAL A 1 280 ? -0.526 -6.444 -11.884 1.00 98.75 280 VAL A N 1
ATOM 2030 C CA . VAL A 1 280 ? 0.732 -5.719 -12.123 1.00 98.75 280 VAL A CA 1
ATOM 2031 C C . VAL A 1 280 ? 1.800 -6.654 -12.683 1.00 98.75 280 VAL A C 1
ATOM 2033 O O . VAL A 1 280 ? 2.423 -6.320 -13.688 1.00 98.75 280 VAL A O 1
ATOM 2036 N N . LEU A 1 281 ? 1.980 -7.837 -12.088 1.00 98.56 281 LEU A N 1
ATOM 2037 C CA . LEU A 1 281 ? 2.929 -8.833 -12.592 1.00 98.56 281 LEU A CA 1
ATOM 2038 C C . LEU A 1 281 ? 2.617 -9.227 -14.045 1.00 98.56 281 LEU A C 1
ATOM 2040 O O . LEU A 1 281 ? 3.517 -9.300 -14.880 1.00 98.56 281 LEU A O 1
ATOM 2044 N N . ASN A 1 282 ? 1.339 -9.431 -14.369 1.00 98.06 282 ASN A N 1
ATOM 2045 C CA . ASN A 1 282 ? 0.909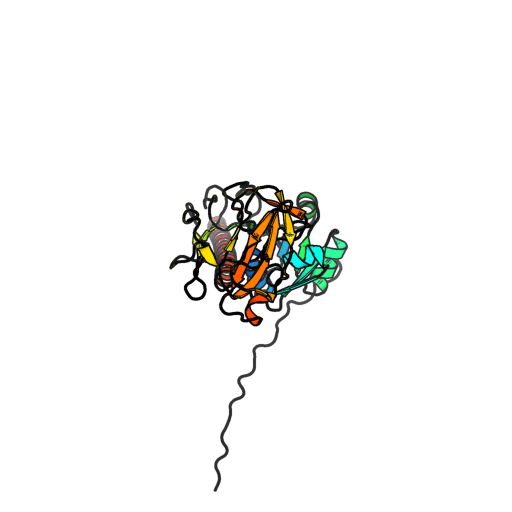 -9.751 -15.730 1.00 98.06 282 ASN A CA 1
ATOM 2046 C C . ASN A 1 282 ? 1.175 -8.596 -16.709 1.00 98.06 282 ASN A C 1
ATOM 2048 O O . ASN A 1 282 ? 1.589 -8.843 -17.838 1.00 98.06 282 ASN A O 1
ATOM 2052 N N . ALA A 1 283 ? 0.967 -7.345 -16.289 1.00 98.25 283 ALA A N 1
ATOM 2053 C CA . ALA A 1 283 ? 1.249 -6.171 -17.113 1.00 98.25 283 ALA A CA 1
ATOM 2054 C C . ALA A 1 283 ? 2.751 -6.010 -17.405 1.00 98.25 283 ALA A C 1
ATOM 2056 O O . ALA A 1 283 ? 3.113 -5.692 -18.534 1.00 98.25 283 ALA A O 1
ATOM 2057 N N . LEU A 1 284 ? 3.623 -6.281 -16.425 1.00 98.06 284 LEU A N 1
ATOM 2058 C CA . LEU A 1 284 ? 5.077 -6.279 -16.634 1.00 98.06 284 LEU A CA 1
ATOM 2059 C C . LEU A 1 284 ? 5.501 -7.340 -17.654 1.00 98.06 284 LEU A C 1
ATOM 2061 O O . LEU A 1 284 ? 6.189 -7.020 -18.618 1.00 98.06 284 LEU A O 1
ATOM 2065 N N . ARG A 1 285 ? 5.010 -8.576 -17.505 1.00 96.56 285 ARG A N 1
ATOM 2066 C CA . ARG A 1 285 ? 5.280 -9.666 -18.459 1.00 96.56 285 ARG A CA 1
ATOM 2067 C C . ARG A 1 285 ? 4.785 -9.349 -19.869 1.00 96.56 285 ARG A C 1
ATOM 2069 O O . ARG A 1 285 ? 5.454 -9.678 -20.840 1.00 96.56 285 ARG A O 1
ATOM 2076 N N . ALA A 1 286 ? 3.619 -8.712 -19.987 1.00 94.81 286 ALA A N 1
ATOM 2077 C CA . ALA A 1 286 ? 3.094 -8.281 -21.279 1.00 94.81 286 ALA A CA 1
ATOM 2078 C C . ALA A 1 286 ? 3.995 -7.223 -21.932 1.00 94.81 286 ALA A C 1
ATOM 2080 O O . ALA A 1 286 ? 4.284 -7.329 -23.117 1.00 94.81 286 ALA A O 1
ATOM 2081 N N . ALA A 1 287 ? 4.477 -6.248 -21.157 1.00 94.75 287 ALA A N 1
ATOM 2082 C CA . ALA A 1 287 ? 5.394 -5.227 -21.655 1.00 94.75 287 ALA A CA 1
ATOM 2083 C C . ALA A 1 287 ? 6.739 -5.818 -22.112 1.00 94.75 287 ALA A C 1
ATOM 2085 O O . ALA A 1 287 ? 7.277 -5.401 -23.131 1.00 94.75 287 ALA A O 1
ATOM 2086 N N . GLU A 1 288 ? 7.259 -6.812 -21.390 1.00 91.88 288 GLU A N 1
ATOM 2087 C CA . GLU A 1 288 ? 8.476 -7.539 -21.779 1.00 91.88 288 GLU A CA 1
ATOM 2088 C C . GLU A 1 288 ? 8.289 -8.310 -23.088 1.00 91.88 288 GLU A C 1
ATOM 2090 O O . GLU A 1 288 ? 9.138 -8.245 -23.970 1.00 91.88 288 GLU A O 1
ATOM 2095 N N . ALA A 1 289 ? 7.159 -9.004 -23.243 1.00 90.81 289 ALA A N 1
ATOM 2096 C CA . ALA A 1 289 ? 6.853 -9.722 -24.476 1.00 90.81 289 ALA A CA 1
ATOM 2097 C C . ALA A 1 289 ? 6.714 -8.774 -25.682 1.00 90.81 289 ALA A C 1
ATOM 2099 O O . ALA A 1 289 ? 7.193 -9.093 -26.767 1.00 90.81 289 ALA A O 1
ATOM 2100 N N . GLU A 1 290 ? 6.090 -7.608 -25.489 1.00 89.75 290 GLU A N 1
ATOM 2101 C CA . GLU A 1 290 ? 5.966 -6.572 -26.522 1.00 89.75 290 GLU A CA 1
ATOM 2102 C C . GLU A 1 290 ? 7.332 -5.995 -26.921 1.00 89.75 290 GLU A C 1
ATOM 2104 O O . GLU A 1 290 ? 7.598 -5.839 -28.110 1.00 89.75 290 GLU A O 1
ATOM 2109 N N . ALA A 1 291 ? 8.215 -5.726 -25.954 1.00 86.31 291 ALA A N 1
ATOM 2110 C CA . ALA A 1 291 ? 9.569 -5.247 -26.230 1.00 86.31 291 ALA A CA 1
ATOM 2111 C C . ALA A 1 291 ? 10.384 -6.273 -27.036 1.00 86.31 291 ALA A C 1
ATOM 2113 O O . ALA A 1 291 ? 10.969 -5.923 -28.059 1.00 86.31 291 ALA A O 1
ATOM 2114 N N . ASN A 1 292 ? 10.343 -7.547 -26.636 1.00 84.38 292 ASN A N 1
ATOM 2115 C CA . ASN A 1 292 ? 11.060 -8.614 -27.335 1.00 84.38 292 ASN A CA 1
ATOM 2116 C C . ASN A 1 292 ? 10.549 -8.808 -28.774 1.00 84.38 292 ASN A C 1
ATOM 2118 O O . ASN A 1 292 ? 11.340 -9.047 -29.682 1.00 84.38 292 ASN A O 1
ATOM 2122 N N . ALA A 1 293 ? 9.235 -8.696 -29.007 1.00 85.00 293 ALA A N 1
ATOM 2123 C CA . ALA A 1 293 ? 8.661 -8.818 -30.349 1.00 85.00 293 ALA A CA 1
ATOM 2124 C C . ALA A 1 293 ? 9.153 -7.709 -31.299 1.00 85.00 293 ALA A C 1
ATOM 2126 O O . ALA A 1 293 ? 9.493 -7.989 -32.446 1.00 85.00 293 ALA A O 1
ATOM 2127 N N . LEU A 1 294 ? 9.252 -6.470 -30.805 1.00 77.81 294 LEU A N 1
ATOM 2128 C CA . LEU A 1 294 ? 9.747 -5.328 -31.581 1.00 77.81 294 LEU A CA 1
ATOM 2129 C C . LEU A 1 294 ? 11.237 -5.459 -31.927 1.00 77.81 294 LEU A C 1
ATOM 2131 O O . LEU A 1 294 ? 11.651 -5.072 -33.020 1.00 77.81 294 LEU A O 1
ATOM 2135 N N . GLU A 1 295 ? 12.047 -6.015 -31.023 1.00 74.81 295 GLU A N 1
ATOM 2136 C CA . GLU A 1 295 ? 13.462 -6.294 -31.296 1.00 74.81 295 GLU A CA 1
ATOM 2137 C C . GLU A 1 295 ? 13.623 -7.351 -32.399 1.00 74.81 295 GLU A C 1
ATOM 2139 O O . GLU A 1 295 ? 14.437 -7.167 -33.304 1.00 74.81 295 GLU A O 1
ATOM 2144 N N . HIS A 1 296 ? 12.805 -8.410 -32.389 1.00 70.38 296 HIS A N 1
ATOM 2145 C CA . HIS A 1 296 ? 12.836 -9.445 -33.426 1.00 70.38 296 HIS A CA 1
ATOM 2146 C C . HIS A 1 296 ? 12.433 -8.920 -34.816 1.00 70.38 296 HIS A C 1
ATOM 2148 O O . HIS A 1 296 ? 13.151 -9.176 -35.782 1.00 70.38 296 HIS A O 1
ATOM 2154 N N . GLU A 1 297 ? 11.363 -8.124 -34.923 1.00 69.75 297 GLU A N 1
ATOM 2155 C CA . GLU A 1 297 ? 10.954 -7.504 -36.200 1.00 69.75 297 GL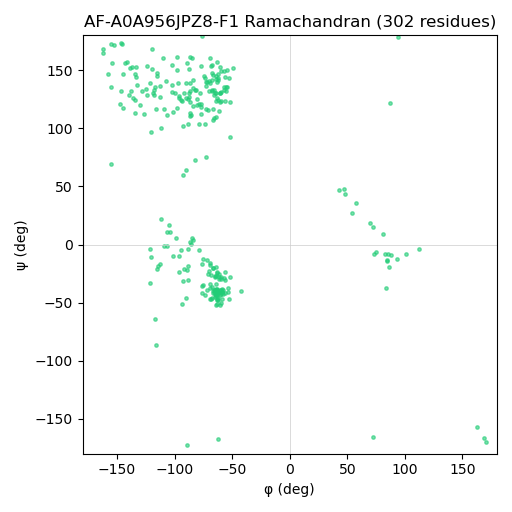U A CA 1
ATOM 2156 C C . GLU A 1 297 ? 12.007 -6.518 -36.740 1.00 69.75 297 GLU A C 1
ATOM 2158 O O . GLU A 1 297 ? 12.211 -6.399 -37.950 1.00 69.75 297 GLU A O 1
ATOM 2163 N N . SER A 1 298 ? 12.717 -5.820 -35.848 1.00 62.75 298 SER A N 1
ATOM 2164 C CA . SER A 1 298 ? 13.767 -4.868 -36.231 1.00 62.75 298 SER A CA 1
ATOM 2165 C C . SER A 1 298 ? 14.998 -5.563 -36.825 1.00 62.75 298 SER A C 1
ATOM 2167 O O . SER A 1 298 ? 15.598 -5.043 -37.768 1.00 62.75 298 SER A O 1
ATOM 2169 N N . VAL A 1 299 ? 15.363 -6.735 -36.292 1.00 65.88 299 VAL A N 1
ATOM 2170 C CA . VAL A 1 299 ? 16.488 -7.555 -36.776 1.00 65.88 299 VAL A CA 1
ATOM 2171 C C . VAL A 1 299 ? 16.157 -8.214 -38.118 1.00 65.88 299 VAL A C 1
ATOM 2173 O O . VAL A 1 299 ? 17.006 -8.242 -39.006 1.00 65.88 299 VAL A O 1
ATOM 2176 N N . GLU A 1 300 ? 14.923 -8.686 -38.313 1.00 60.28 300 GLU A N 1
ATOM 2177 C CA . GLU A 1 300 ? 14.500 -9.256 -39.600 1.00 60.28 300 GLU A CA 1
ATOM 2178 C C . GLU A 1 300 ? 14.507 -8.209 -40.727 1.00 60.28 300 GLU A C 1
ATOM 2180 O O . GLU A 1 300 ? 14.993 -8.494 -41.819 1.00 60.28 300 GLU A O 1
ATOM 2185 N N . ASN A 1 301 ? 14.096 -6.967 -40.446 1.00 57.72 301 ASN A N 1
ATOM 2186 C CA . ASN A 1 301 ? 14.101 -5.878 -41.431 1.00 57.72 301 ASN A CA 1
ATOM 2187 C C . ASN A 1 301 ? 15.491 -5.284 -41.732 1.00 57.72 301 ASN A C 1
ATOM 2189 O O . ASN A 1 301 ? 15.621 -4.511 -42.678 1.00 57.72 301 ASN A O 1
ATOM 2193 N N . THR A 1 302 ? 16.528 -5.593 -40.943 1.00 57.69 302 THR A N 1
ATOM 2194 C CA . THR A 1 302 ? 17.914 -5.161 -41.230 1.00 57.69 302 THR A CA 1
ATOM 2195 C C . THR A 1 302 ? 18.741 -6.219 -41.967 1.00 57.69 302 THR A C 1
ATOM 2197 O O . THR A 1 302 ? 19.835 -5.908 -42.436 1.00 57.69 302 THR A O 1
ATOM 2200 N N . CYS A 1 303 ? 18.231 -7.448 -42.100 1.00 50.72 303 CYS A N 1
ATOM 2201 C CA . CYS A 1 303 ? 18.873 -8.544 -42.837 1.00 50.72 303 CYS A CA 1
ATOM 2202 C C . CYS A 1 303 ? 18.333 -8.754 -44.267 1.00 50.72 303 CYS A C 1
ATOM 2204 O O . CYS A 1 303 ? 18.763 -9.698 -44.934 1.00 50.72 303 CYS A O 1
ATOM 2206 N N . THR A 1 304 ? 17.437 -7.887 -44.744 1.00 45.94 304 THR A N 1
ATOM 2207 C CA . THR A 1 304 ? 16.955 -7.815 -46.139 1.00 45.94 304 THR A CA 1
ATOM 2208 C C . THR A 1 304 ? 17.509 -6.594 -46.851 1.00 45.94 304 THR A C 1
ATOM 2210 O O . THR A 1 304 ? 17.939 -6.739 -48.015 1.00 45.94 304 THR A O 1
#

Solvent-accessible surface area (backbone atoms only — not comparable to full-atom values): 16118 Å² total; per-residue (Å²): 140,85,81,84,84,85,78,83,78,81,76,73,83,73,88,80,71,67,80,56,67,63,93,86,62,80,75,71,63,21,35,40,32,33,27,28,36,51,53,19,26,16,31,50,41,44,32,51,76,68,62,46,56,49,38,34,38,39,55,54,73,59,80,54,38,40,46,62,19,13,37,36,34,5,46,74,68,45,48,22,67,31,88,88,42,40,24,31,47,20,83,46,70,71,50,32,53,51,26,39,43,71,68,27,37,23,30,32,44,55,66,63,68,69,49,58,78,75,49,52,59,51,25,34,35,42,41,66,67,36,30,77,82,60,64,88,62,49,38,84,77,23,87,36,19,36,36,40,29,36,63,47,32,10,71,69,36,17,51,30,28,33,24,64,61,91,59,93,58,44,24,39,74,31,61,66,46,60,52,69,74,83,80,87,71,59,73,77,53,97,91,37,37,69,55,33,44,23,42,32,82,44,61,33,38,30,38,64,66,56,52,74,72,38,76,47,50,54,71,38,62,43,28,25,35,72,80,45,71,23,44,32,71,44,53,24,16,30,50,18,42,41,52,62,70,45,76,43,52,57,64,37,81,43,30,32,44,35,66,81,60,60,70,73,64,39,39,41,61,48,75,65,15,45,44,38,6,48,29,52,50,51,51,52,53,49,52,51,54,53,52,53,52,53,54,51,56,53,54,59,68,71,76,114

Secondary structure (DSSP, 8-state):
-PPPP-----PPPP--PPPPPPTTSPPPPEEEEE--SHHHHHHHHHHHHTT--EEEE--SS---S-GGG-GGGHHHHSEEEETTEEEEEESSHHHHHHHHHTTPEEEE-S-HHHHHTTS-EEEEEE-S--TTT-----GGGSSEEEEESTT--BTTTBSEEE--SSSTTTT-EESSB-------PPPPBTTBSSTTEEE-SSSEEEEESS-TT-EE-TT-EEEEETTEEEE-SSSEEEEEEPPTT-EE-TT-EEEEEETT--GGGGTSPPHHHHHHHHHHHHHHHHHHHHHHHHHHHHHHTT--

Nearest PDB structures (foldseek):
  4kku-assembly3_C  TM=9.003E-01  e=2.551E-03  Borreliella burgdorferi B31
  6gnd-assembly1_G  TM=9.067E-01  e=4.921E-01  Clostridium acetobutylicum ATCC 824
  6gnd-assembly2_E-2  TM=9.136E-01  e=1.090E+00  Clostridium acetobutylicum ATCC 824
  4gur-assembly1_A  TM=4.539E-01  e=1.636E-01  Homo sapiens
  7xe3-assembly2_B  TM=4.525E-01  e=2.510E-01  Homo sapiens

Mean predicted aligned error: 7.66 Å